Protein AF-A0A452YLB6-F1 (afdb_monomer_lite)

InterPro domains:
  IPR031610 Protein TIC110, chloroplastic [PF16940] (8-212)
  IPR031610 Protein TIC110, chloroplastic [PTHR34935] (1-212)

Secondary structure (DSSP, 8-state):
---SPPPP-TTHHHHHHS-HHHHHHHHHHHHHHHHHHHHHHHHHHH-SHHHHHHHHHHHHHHHHHHHHHHHHHHHHHHHHHHHHHHTT-S-GGG--HHHHHHHHHHHT--TTSHHHHHHHHHHHHHHHHHHSPSTTPPP-S-HHHHHHHHHHHHT--HHHHHHHHHHHHHHHHHH-HHHHHHHHHHHHHHHGGGGGGGHHHHHHH---GGGS--

Organism: Aegilops tauschii subsp. strangulata (NCBI:txid200361)

Foldseek 3Di:
DLDAQDDDDDCLVVLVVDFPVRLVVVLVVQLVVQLQVQLVVLCVPVVDNVSSNVRSVVRSVVSVVVSVVSLVCLLVSLLSVVSNVCNPDPDNLVQALVVNVVSCNRSVHDLPPPNNVVSLLSVLLVLLVVQQDPDPDDRPPCSLVSSLSNCVSSVHDPLSNLVSLVVVLVVCVVPPVPSNLVSLQSNCSNCPVVCVSVVVVCVVVVDDPVSNPD

Structure (mmCIF, N/CA/C/O backbone):
data_AF-A0A452YLB6-F1
#
_entry.id   AF-A0A452YLB6-F1
#
loop_
_atom_site.group_PDB
_atom_site.id
_atom_site.type_symbol
_atom_site.label_atom_id
_atom_site.label_alt_id
_atom_site.label_comp_id
_atom_site.label_asym_id
_atom_site.label_entity_id
_atom_site.label_seq_id
_atom_site.pdbx_PDB_ins_code
_atom_site.Cartn_x
_atom_site.Cartn_y
_atom_site.Cartn_z
_atom_site.occupancy
_atom_site.B_iso_or_equiv
_atom_site.auth_seq_id
_atom_site.auth_comp_id
_atom_site.auth_asym_id
_atom_site.auth_atom_id
_atom_site.pdbx_PDB_model_num
ATOM 1 N N . VAL A 1 1 ? -3.710 -12.492 8.642 1.00 87.00 1 VAL A N 1
ATOM 2 C CA . VAL A 1 1 ? -4.039 -11.049 8.528 1.00 87.00 1 VAL A CA 1
ATOM 3 C C . VAL A 1 1 ? -4.072 -10.590 7.076 1.00 87.00 1 VAL A C 1
ATOM 5 O O . VAL A 1 1 ? -5.111 -10.119 6.643 1.00 87.00 1 VAL A O 1
ATOM 8 N N . PHE A 1 2 ? -2.993 -10.772 6.311 1.00 88.94 2 PHE A N 1
ATOM 9 C CA . PHE A 1 2 ? -2.845 -10.166 4.977 1.00 88.94 2 PHE A CA 1
ATOM 10 C C . PHE A 1 2 ? -3.308 -11.032 3.797 1.00 88.94 2 PHE A C 1
ATOM 12 O O . PHE A 1 2 ? -3.193 -10.620 2.652 1.00 88.94 2 PHE A O 1
ATOM 19 N N . GLY A 1 3 ? -3.859 -12.218 4.064 1.00 86.19 3 GLY A N 1
ATOM 20 C CA . GLY A 1 3 ? -4.117 -13.218 3.029 1.00 86.19 3 GLY A CA 1
ATOM 21 C C . GLY A 1 3 ? -2.889 -14.090 2.761 1.00 86.19 3 GLY A C 1
ATOM 22 O O . GLY A 1 3 ? -1.985 -14.166 3.592 1.00 86.19 3 GLY A O 1
ATOM 23 N N . GLY A 1 4 ? -2.911 -14.810 1.638 1.00 88.06 4 GLY A N 1
ATOM 24 C CA . GLY A 1 4 ? -1.791 -15.632 1.177 1.00 88.06 4 GLY A CA 1
ATOM 25 C C . GLY A 1 4 ? -0.800 -14.837 0.327 1.00 88.06 4 GLY A C 1
ATOM 26 O O . GLY A 1 4 ? -1.052 -13.692 -0.033 1.00 88.06 4 GLY A O 1
ATOM 27 N N . ARG A 1 5 ? 0.319 -15.471 -0.033 1.00 89.56 5 ARG A N 1
ATOM 28 C CA . ARG A 1 5 ? 1.304 -14.868 -0.939 1.00 89.56 5 ARG A CA 1
ATOM 29 C C . ARG A 1 5 ? 0.690 -14.573 -2.312 1.00 89.56 5 ARG A C 1
ATOM 31 O O . ARG A 1 5 ? -0.019 -15.411 -2.865 1.00 89.56 5 ARG A O 1
ATOM 38 N N . LYS A 1 6 ? 1.004 -13.401 -2.861 1.00 91.88 6 LYS A N 1
ATOM 39 C CA . LYS A 1 6 ? 0.674 -12.983 -4.225 1.00 91.88 6 LYS A CA 1
ATOM 40 C C . LYS A 1 6 ? 1.693 -13.569 -5.204 1.00 91.88 6 LYS A C 1
ATOM 42 O O . LYS A 1 6 ? 2.900 -13.544 -4.948 1.00 91.88 6 LYS A O 1
ATOM 47 N N . GLU A 1 7 ? 1.204 -14.083 -6.326 1.00 89.25 7 GLU A N 1
ATOM 48 C CA . GLU A 1 7 ? 2.038 -14.609 -7.406 1.00 89.25 7 GLU A CA 1
ATOM 49 C C . GLU A 1 7 ? 2.475 -13.491 -8.360 1.00 89.25 7 GLU A C 1
ATOM 51 O O . GLU A 1 7 ? 1.693 -12.602 -8.695 1.00 89.25 7 GLU A O 1
ATOM 56 N N . LEU A 1 8 ? 3.730 -13.554 -8.814 1.00 87.44 8 LEU A N 1
ATOM 57 C CA . LEU A 1 8 ? 4.245 -12.682 -9.869 1.00 87.44 8 LEU A CA 1
ATOM 58 C C . LEU A 1 8 ? 3.856 -13.248 -11.237 1.00 87.44 8 LEU A C 1
ATOM 60 O O . LEU A 1 8 ? 3.962 -14.453 -11.465 1.00 87.44 8 LEU A O 1
ATOM 64 N N . THR A 1 9 ? 3.461 -12.386 -12.172 1.00 80.81 9 THR A N 1
ATOM 65 C CA . THR A 1 9 ? 2.985 -12.805 -13.501 1.00 80.81 9 THR A CA 1
ATOM 66 C C . THR A 1 9 ? 3.713 -12.091 -14.643 1.00 80.81 9 THR A C 1
ATOM 68 O O . THR A 1 9 ? 4.336 -11.044 -14.466 1.00 80.81 9 THR A O 1
ATOM 71 N N . GLY A 1 10 ? 3.676 -12.673 -15.845 1.00 82.19 10 GLY A N 1
ATOM 72 C CA . GLY A 1 10 ? 4.288 -12.075 -17.036 1.00 82.19 10 GLY A CA 1
ATOM 73 C C . GLY A 1 10 ? 5.801 -11.873 -16.892 1.00 82.19 10 GLY A C 1
ATOM 74 O O . GLY A 1 10 ? 6.540 -12.830 -16.675 1.00 82.19 10 GLY A O 1
ATOM 75 N N . VAL A 1 11 ? 6.263 -10.626 -17.027 1.00 79.31 11 VAL A N 1
ATOM 76 C CA . VAL A 1 11 ? 7.691 -10.255 -16.921 1.00 79.31 11 VAL A CA 1
ATOM 77 C C . VAL A 1 11 ? 8.151 -9.987 -15.481 1.00 79.31 11 VAL A C 1
ATOM 79 O O . VAL A 1 11 ? 9.346 -9.836 -15.235 1.00 79.31 11 VAL A O 1
ATOM 82 N N . GLN A 1 12 ? 7.233 -9.965 -14.513 1.00 84.75 12 GLN A N 1
ATOM 83 C CA . GLN A 1 12 ? 7.534 -9.668 -13.110 1.00 84.75 12 GLN A CA 1
ATOM 84 C C . GLN A 1 12 ? 8.565 -10.625 -12.464 1.00 84.75 12 GLN A C 1
ATOM 86 O O . GLN A 1 12 ? 9.439 -10.131 -11.751 1.00 84.75 12 GLN A O 1
ATOM 91 N N . PRO A 1 13 ? 8.574 -11.953 -12.730 1.00 85.12 13 PRO A N 1
ATOM 92 C CA . PRO A 1 13 ? 9.606 -12.845 -12.185 1.00 85.12 13 PRO A CA 1
ATOM 93 C C . PRO A 1 13 ? 11.032 -12.498 -12.644 1.00 85.12 13 PRO A C 1
ATOM 95 O O . PRO A 1 13 ? 11.991 -12.692 -11.900 1.00 85.12 13 PRO A O 1
ATOM 98 N N . LEU A 1 14 ? 11.184 -11.955 -13.857 1.00 79.56 14 LEU A N 1
ATOM 99 C CA . LEU A 1 14 ? 12.481 -11.506 -14.372 1.00 79.56 14 LEU A CA 1
ATOM 100 C C . LEU A 1 14 ? 12.965 -10.247 -13.639 1.00 79.56 14 LEU A C 1
ATOM 102 O O . LEU A 1 14 ? 14.151 -10.117 -13.341 1.00 79.56 14 LEU A O 1
ATOM 106 N N . VAL A 1 15 ? 12.037 -9.343 -13.318 1.00 83.88 15 VAL A N 1
ATOM 107 C CA . VAL A 1 15 ? 12.306 -8.137 -12.525 1.00 83.88 15 VAL A CA 1
ATOM 108 C C . VAL A 1 15 ? 12.701 -8.501 -11.093 1.00 83.88 15 VAL A C 1
ATOM 110 O O . VAL A 1 15 ? 13.658 -7.933 -10.565 1.00 83.88 15 VAL A O 1
ATOM 113 N N . GLU A 1 16 ? 12.022 -9.477 -10.488 1.00 86.69 16 GLU A N 1
ATOM 114 C CA . GLU A 1 16 ? 12.340 -9.993 -9.150 1.00 86.69 16 GLU A CA 1
ATOM 115 C C . GLU A 1 16 ? 13.765 -10.555 -9.061 1.00 86.69 16 GLU A C 1
ATOM 117 O O . GLU A 1 16 ? 14.472 -10.302 -8.086 1.00 86.69 16 GLU A O 1
ATOM 122 N N . ALA A 1 17 ? 14.205 -11.285 -10.089 1.00 83.81 17 ALA A N 1
ATOM 123 C CA . ALA A 1 17 ? 15.500 -11.964 -10.103 1.00 83.81 17 ALA A CA 1
ATOM 124 C C . ALA A 1 17 ? 16.712 -11.023 -10.248 1.00 83.81 17 ALA A C 1
ATOM 126 O O . ALA A 1 17 ? 17.845 -11.445 -10.007 1.00 83.81 17 ALA A O 1
ATOM 127 N N . LEU A 1 18 ? 16.506 -9.768 -10.662 1.00 79.00 18 LEU A N 1
ATOM 128 C CA . LEU A 1 18 ? 17.587 -8.840 -10.994 1.00 79.00 18 LEU A CA 1
ATOM 129 C C . LEU A 1 18 ? 17.625 -7.634 -10.044 1.00 79.00 18 LEU A C 1
ATOM 131 O O . LEU A 1 18 ? 16.591 -6.996 -9.833 1.00 79.00 18 LEU A O 1
ATOM 135 N N . PRO A 1 19 ? 18.811 -7.246 -9.530 1.00 78.88 19 PRO A N 1
ATOM 136 C CA . PRO A 1 19 ? 18.975 -5.978 -8.825 1.00 78.88 19 PRO A CA 1
ATOM 137 C C . PRO A 1 19 ? 18.837 -4.790 -9.799 1.00 78.88 19 PRO A C 1
ATOM 139 O O . PRO A 1 19 ? 19.003 -4.979 -11.008 1.00 78.88 19 PRO A O 1
ATOM 142 N N . PRO A 1 20 ? 18.623 -3.549 -9.316 1.00 80.69 20 PRO A N 1
ATOM 143 C CA . PRO A 1 20 ? 18.378 -2.382 -10.172 1.00 80.69 20 PRO A CA 1
ATOM 144 C C . PRO A 1 20 ? 19.455 -2.164 -11.247 1.00 80.69 20 PRO A C 1
ATOM 146 O O . PRO A 1 20 ? 19.141 -1.975 -12.420 1.00 80.69 20 PRO A O 1
ATOM 149 N N . ALA A 1 21 ? 20.734 -2.300 -10.879 1.00 77.00 21 ALA A N 1
ATOM 150 C CA . ALA A 1 21 ? 21.845 -2.215 -11.830 1.00 77.00 21 ALA A CA 1
ATOM 151 C C . ALA A 1 21 ? 21.818 -3.342 -12.881 1.00 77.00 21 ALA A C 1
ATOM 153 O O . ALA A 1 21 ? 22.123 -3.111 -14.048 1.00 77.00 21 ALA A O 1
ATOM 154 N N . GLY A 1 22 ? 21.412 -4.554 -12.488 1.00 77.12 22 GLY A N 1
ATOM 155 C CA . GLY A 1 22 ? 21.259 -5.687 -13.401 1.00 77.12 22 GLY A CA 1
ATOM 156 C C . GLY A 1 22 ? 20.132 -5.477 -14.414 1.00 77.12 22 GLY A C 1
ATOM 157 O O . GLY A 1 22 ? 20.291 -5.836 -15.579 1.00 77.12 22 GLY A O 1
ATOM 158 N N . ARG A 1 23 ? 19.030 -4.834 -14.004 1.00 78.88 23 ARG A N 1
ATOM 159 C CA . ARG A 1 23 ? 17.917 -4.475 -14.901 1.00 78.88 23 ARG A CA 1
ATOM 160 C C . ARG A 1 23 ? 18.350 -3.453 -15.948 1.00 78.88 23 ARG A C 1
ATOM 162 O O . ARG A 1 23 ? 18.143 -3.691 -17.131 1.00 78.88 23 ARG A O 1
ATOM 169 N N . ALA A 1 24 ? 19.049 -2.393 -15.539 1.00 75.31 24 ALA A N 1
ATOM 170 C CA . ALA A 1 24 ? 19.566 -1.386 -16.467 1.00 75.31 24 ALA A CA 1
ATOM 171 C C . ALA A 1 24 ? 20.530 -1.987 -17.510 1.00 75.31 24 ALA A C 1
ATOM 173 O O . ALA A 1 24 ? 20.468 -1.652 -18.694 1.00 75.31 24 ALA A O 1
ATOM 174 N N . VAL A 1 25 ? 21.399 -2.917 -17.091 1.00 77.38 25 VAL A N 1
ATOM 175 C CA . VAL A 1 25 ? 22.299 -3.641 -18.006 1.00 77.38 25 VAL A CA 1
ATOM 176 C C . VAL A 1 25 ? 21.516 -4.528 -18.972 1.00 77.38 25 VAL A C 1
ATOM 178 O O . VAL A 1 25 ? 21.824 -4.541 -20.163 1.00 77.38 25 VAL A O 1
ATOM 181 N N . LEU A 1 26 ? 20.500 -5.249 -18.489 1.00 75.19 26 LEU A N 1
ATOM 182 C CA . LEU A 1 26 ? 19.655 -6.086 -19.339 1.00 75.19 26 LEU A CA 1
ATOM 183 C C . LEU A 1 26 ? 18.894 -5.248 -20.374 1.00 75.19 26 LEU A C 1
ATOM 185 O O . LEU A 1 26 ? 18.871 -5.609 -21.547 1.00 75.19 26 LEU A O 1
ATOM 189 N N . GLU A 1 27 ? 18.317 -4.119 -19.971 1.00 72.75 27 GLU A N 1
ATOM 190 C CA . GLU A 1 27 ? 17.615 -3.201 -20.874 1.00 72.75 27 GLU A CA 1
ATOM 191 C C . GLU A 1 27 ? 18.540 -2.675 -21.970 1.00 72.75 27 GLU A C 1
ATOM 193 O O . GLU A 1 27 ? 18.213 -2.761 -23.156 1.00 72.75 27 GLU A O 1
ATOM 198 N N . LEU A 1 28 ? 19.733 -2.204 -21.595 1.00 74.25 28 LEU A N 1
ATOM 199 C CA . LEU A 1 28 ? 20.750 -1.760 -22.548 1.00 74.25 28 LEU A CA 1
ATOM 200 C C . LEU A 1 28 ? 21.174 -2.885 -23.494 1.00 74.25 28 LEU A C 1
ATOM 202 O O . LEU A 1 28 ? 21.325 -2.646 -24.692 1.00 74.25 28 LEU A O 1
ATOM 206 N N . ALA A 1 29 ? 21.334 -4.109 -22.987 1.00 74.69 29 ALA A N 1
ATOM 207 C CA . ALA A 1 29 ? 21.683 -5.267 -23.802 1.00 74.69 29 ALA A CA 1
ATOM 208 C C . ALA A 1 29 ? 20.573 -5.621 -24.803 1.00 74.69 29 ALA A C 1
ATOM 210 O O . ALA A 1 29 ? 20.867 -5.882 -25.969 1.00 74.69 29 ALA A O 1
ATOM 211 N N . VAL A 1 30 ? 19.304 -5.576 -24.386 1.00 73.94 30 VAL A N 1
ATOM 212 C CA . VAL A 1 30 ? 18.146 -5.819 -25.260 1.00 73.94 30 VAL A CA 1
ATOM 213 C C . VAL A 1 30 ? 18.054 -4.749 -26.349 1.00 73.94 30 VAL A C 1
ATOM 215 O O . VAL A 1 30 ? 17.912 -5.087 -27.525 1.00 73.94 30 VAL A O 1
ATOM 218 N N . VAL A 1 31 ? 18.206 -3.472 -25.989 1.00 75.81 31 VAL A N 1
ATOM 219 C CA . VAL A 1 31 ? 18.189 -2.356 -26.948 1.00 75.81 31 VAL A CA 1
ATOM 220 C C . VAL A 1 31 ? 19.359 -2.454 -27.926 1.00 75.81 31 VAL A C 1
ATOM 222 O O . VAL A 1 31 ? 19.167 -2.306 -29.133 1.00 75.81 31 VAL A O 1
ATOM 225 N N . ALA A 1 32 ? 20.565 -2.753 -27.442 1.00 74.19 32 ALA A N 1
ATOM 226 C CA . ALA A 1 32 ? 21.744 -2.915 -28.288 1.00 74.19 32 ALA A CA 1
ATOM 227 C C . ALA A 1 32 ? 21.602 -4.107 -29.246 1.00 74.19 32 ALA A C 1
ATOM 229 O O . ALA A 1 32 ? 21.912 -3.982 -30.433 1.00 74.19 32 ALA A O 1
ATOM 230 N N . ALA A 1 33 ? 21.087 -5.243 -28.764 1.00 73.69 33 ALA A N 1
ATOM 231 C CA . ALA A 1 33 ? 20.828 -6.420 -29.588 1.00 73.69 33 ALA A CA 1
ATOM 232 C C . ALA A 1 33 ? 19.777 -6.133 -30.671 1.00 73.69 33 ALA A C 1
ATOM 234 O O . ALA A 1 33 ? 19.971 -6.508 -31.829 1.00 73.69 33 ALA A O 1
ATOM 235 N N . ALA A 1 34 ? 18.702 -5.418 -30.335 1.00 74.50 34 ALA A N 1
ATOM 236 C CA . ALA A 1 34 ? 17.676 -5.031 -31.298 1.00 74.50 34 ALA A CA 1
ATOM 237 C C . ALA A 1 34 ? 18.170 -3.993 -32.310 1.00 74.50 34 ALA A C 1
ATOM 239 O O . ALA A 1 34 ? 17.876 -4.121 -33.497 1.00 74.50 34 ALA A O 1
ATOM 240 N N . ALA A 1 35 ? 18.974 -3.016 -31.886 1.00 72.44 35 ALA A N 1
ATOM 241 C CA . ALA A 1 35 ? 19.602 -2.053 -32.786 1.00 72.44 35 ALA A CA 1
ATOM 242 C C . ALA A 1 35 ? 20.567 -2.746 -33.763 1.00 72.44 35 ALA A C 1
ATOM 244 O O . ALA A 1 35 ? 20.524 -2.484 -34.966 1.00 72.44 35 ALA A O 1
ATOM 245 N N . ALA A 1 36 ? 21.388 -3.684 -33.280 1.00 76.19 36 ALA A N 1
ATOM 246 C CA . ALA A 1 36 ? 22.263 -4.494 -34.125 1.00 76.19 36 ALA A CA 1
ATOM 247 C C . ALA A 1 36 ? 21.460 -5.392 -35.087 1.00 76.19 36 ALA A C 1
ATOM 249 O O . ALA A 1 36 ? 21.761 -5.457 -36.282 1.00 76.19 36 ALA A O 1
ATOM 250 N N . GLY A 1 37 ? 20.390 -6.032 -34.606 1.00 79.06 37 GLY A N 1
ATOM 251 C CA . GLY A 1 37 ? 19.454 -6.796 -35.433 1.00 79.06 37 GLY A CA 1
ATOM 252 C C . GLY A 1 37 ? 18.809 -5.936 -36.525 1.00 79.06 37 GLY A C 1
ATOM 253 O O . GLY A 1 37 ? 18.824 -6.299 -37.698 1.00 79.06 37 GLY A O 1
ATOM 254 N N . GLY A 1 38 ? 18.332 -4.744 -36.176 1.00 75.44 38 GLY A N 1
ATOM 255 C CA . GLY A 1 38 ? 17.745 -3.791 -37.118 1.00 75.44 38 GLY A CA 1
ATOM 256 C C . GLY A 1 38 ? 18.738 -3.285 -38.152 1.00 75.44 38 GLY A C 1
ATOM 257 O O . GLY A 1 38 ? 18.405 -3.209 -39.335 1.00 75.44 38 GLY A O 1
ATOM 258 N N . TYR A 1 39 ? 19.978 -3.019 -37.739 1.00 77.50 39 TYR A N 1
ATOM 259 C CA . TYR A 1 39 ? 21.050 -2.640 -38.654 1.00 77.50 39 TYR A CA 1
ATOM 260 C C . TYR A 1 39 ? 21.336 -3.751 -39.665 1.00 77.50 39 TYR A C 1
ATOM 262 O O . TYR A 1 39 ? 21.411 -3.498 -40.866 1.00 77.50 39 TYR A O 1
ATOM 270 N N . THR A 1 40 ? 21.462 -4.994 -39.195 1.00 78.62 40 THR A N 1
ATOM 271 C CA . THR A 1 40 ? 21.769 -6.147 -40.058 1.00 78.62 40 THR A CA 1
ATOM 272 C C . THR A 1 40 ? 20.626 -6.508 -41.005 1.00 78.62 40 THR A C 1
ATOM 274 O O . THR A 1 40 ? 20.870 -6.883 -42.150 1.00 78.62 40 THR A O 1
ATOM 277 N N . LEU A 1 41 ? 19.372 -6.361 -40.580 1.00 77.81 41 LEU A N 1
ATOM 278 C CA . LEU A 1 41 ? 18.219 -6.531 -41.465 1.00 77.81 41 LEU A CA 1
ATOM 279 C C . LEU A 1 41 ? 18.136 -5.384 -42.485 1.00 77.81 41 LEU A C 1
ATOM 281 O O . LEU A 1 41 ? 17.954 -5.631 -43.677 1.00 77.81 41 LEU A O 1
ATOM 285 N N . GLY A 1 42 ? 18.350 -4.139 -42.056 1.00 75.00 42 GLY A N 1
ATOM 286 C CA . GLY A 1 42 ? 18.341 -2.969 -42.937 1.00 75.00 42 GLY A CA 1
ATOM 287 C C . GLY A 1 42 ? 19.466 -2.967 -43.982 1.00 75.00 42 GLY A C 1
ATOM 288 O O . GLY A 1 42 ? 19.248 -2.500 -45.105 1.00 75.00 42 GLY A O 1
ATOM 289 N N . THR A 1 43 ? 20.643 -3.526 -43.665 1.00 77.50 43 THR A N 1
ATOM 290 C CA . THR A 1 43 ? 21.710 -3.760 -44.657 1.00 77.50 43 THR A CA 1
ATOM 291 C C . THR A 1 43 ? 21.337 -4.865 -45.639 1.00 77.50 43 THR A C 1
ATOM 293 O O . THR A 1 43 ? 21.515 -4.677 -46.840 1.00 77.50 43 THR A O 1
ATOM 296 N N . ARG A 1 44 ? 20.795 -5.995 -45.160 1.00 80.19 44 ARG A N 1
ATOM 297 C CA . ARG A 1 44 ? 20.445 -7.146 -46.013 1.00 80.19 44 ARG A CA 1
ATOM 298 C C . ARG A 1 44 ? 19.315 -6.859 -46.998 1.00 80.19 44 ARG A C 1
ATOM 300 O O . ARG A 1 44 ? 19.388 -7.336 -48.123 1.00 80.19 44 ARG A O 1
ATOM 307 N N . TYR A 1 45 ? 18.293 -6.106 -46.592 1.00 77.00 45 TYR A N 1
ATOM 308 C CA . TYR A 1 45 ? 17.097 -5.887 -47.417 1.00 77.00 45 TYR A CA 1
ATOM 309 C C . TYR A 1 45 ? 17.050 -4.525 -48.120 1.00 77.00 45 TYR A C 1
ATOM 311 O O . TYR A 1 45 ? 16.394 -4.407 -49.149 1.00 77.00 45 TYR A O 1
ATOM 319 N N . GLY A 1 46 ? 17.731 -3.499 -47.597 1.00 73.06 46 GLY A N 1
ATOM 320 C CA . GLY A 1 46 ? 17.704 -2.148 -48.174 1.00 73.06 46 GLY A CA 1
ATOM 321 C C . GLY A 1 46 ? 18.974 -1.735 -48.926 1.00 73.06 46 GLY A C 1
ATOM 322 O O . GLY A 1 46 ? 18.962 -0.730 -49.633 1.00 73.06 46 GLY A O 1
ATOM 323 N N . GLY A 1 47 ? 20.076 -2.481 -48.779 1.00 74.56 47 GLY A N 1
ATOM 324 C CA . GLY A 1 47 ? 21.297 -2.343 -49.585 1.00 74.56 47 GLY A CA 1
ATOM 325 C C . GLY A 1 47 ? 22.105 -1.048 -49.409 1.00 74.56 47 GLY A C 1
ATOM 326 O O . GLY A 1 47 ? 23.179 -0.928 -49.993 1.00 74.56 47 GLY A O 1
ATOM 327 N N . THR A 1 48 ? 21.644 -0.083 -48.606 1.00 82.94 48 THR A N 1
ATOM 328 C CA . THR A 1 48 ? 22.324 1.204 -48.395 1.00 82.94 48 THR A CA 1
ATOM 329 C C . THR A 1 48 ? 22.585 1.480 -46.916 1.00 82.94 48 THR A C 1
ATOM 331 O O . THR A 1 48 ? 21.953 0.927 -46.012 1.00 82.94 48 THR A O 1
ATOM 334 N N . ARG A 1 49 ? 23.536 2.378 -46.639 1.00 79.88 49 ARG A N 1
ATOM 335 C CA . ARG A 1 49 ? 23.859 2.784 -45.263 1.00 79.88 49 ARG A CA 1
ATOM 336 C C . ARG A 1 49 ? 22.677 3.477 -44.577 1.00 79.88 49 ARG A C 1
ATOM 338 O O . ARG A 1 49 ? 22.489 3.315 -43.377 1.00 79.88 49 ARG A O 1
ATOM 345 N N . THR A 1 50 ? 21.864 4.214 -45.329 1.00 79.88 50 THR A N 1
ATOM 346 C CA . THR A 1 50 ? 20.667 4.898 -44.822 1.00 79.88 50 THR A CA 1
ATOM 347 C C . THR A 1 50 ? 19.569 3.916 -44.423 1.00 79.88 50 THR A C 1
ATOM 349 O O . THR A 1 50 ? 18.984 4.082 -43.356 1.00 79.88 50 THR A O 1
ATOM 352 N N . THR A 1 51 ? 19.332 2.848 -45.191 1.00 75.31 51 THR A N 1
ATOM 353 C CA . THR A 1 51 ? 18.348 1.810 -44.821 1.00 75.31 51 THR A CA 1
ATOM 354 C C . THR A 1 51 ? 18.804 0.967 -43.632 1.00 75.31 51 THR A C 1
ATOM 356 O O . THR A 1 51 ? 17.984 0.580 -42.804 1.00 75.31 51 THR A O 1
ATOM 359 N N . ALA A 1 52 ? 20.111 0.724 -43.499 1.00 71.81 52 ALA A N 1
ATOM 360 C CA . ALA A 1 52 ? 20.697 0.076 -42.327 1.00 71.81 52 ALA A CA 1
ATOM 361 C C . ALA A 1 52 ? 20.486 0.889 -41.042 1.00 71.81 52 ALA A C 1
ATOM 363 O O . ALA A 1 52 ? 20.014 0.365 -40.035 1.00 71.81 52 ALA A O 1
ATOM 364 N N . VAL A 1 53 ? 20.782 2.191 -41.088 1.00 75.50 53 VAL A N 1
ATOM 365 C CA . VAL A 1 53 ? 20.566 3.099 -39.953 1.00 75.50 53 VAL A CA 1
ATOM 366 C C . VAL A 1 53 ? 19.075 3.218 -39.620 1.00 75.50 53 VAL A C 1
ATOM 368 O O . VAL A 1 53 ? 18.716 3.183 -38.446 1.00 75.50 53 VAL A O 1
ATOM 371 N N . ALA A 1 54 ? 18.198 3.277 -40.627 1.00 72.94 54 ALA A N 1
ATOM 372 C CA . ALA A 1 54 ? 16.751 3.301 -40.414 1.00 72.94 54 ALA A CA 1
ATOM 373 C C . ALA A 1 54 ? 16.235 2.010 -39.749 1.00 72.94 54 ALA A C 1
ATOM 375 O O . ALA A 1 54 ? 15.467 2.081 -38.792 1.00 72.94 54 ALA A O 1
ATOM 376 N N . GLY A 1 55 ? 16.697 0.837 -40.196 1.00 68.38 55 GLY A N 1
ATOM 377 C CA . GLY A 1 55 ? 16.341 -0.447 -39.583 1.00 68.38 55 GLY A CA 1
ATOM 378 C C . GLY A 1 55 ? 16.791 -0.551 -38.123 1.00 68.38 55 GLY A C 1
ATOM 379 O O . GLY A 1 55 ? 16.021 -0.993 -37.270 1.00 68.38 55 GLY A O 1
ATOM 380 N N . ALA A 1 56 ? 18.006 -0.082 -37.819 1.00 71.62 56 ALA A N 1
ATOM 381 C CA . ALA A 1 56 ? 18.527 -0.011 -36.453 1.00 71.62 56 ALA A CA 1
ATOM 382 C C . ALA A 1 56 ? 17.686 0.914 -35.561 1.00 71.62 56 ALA A C 1
ATOM 384 O O . ALA A 1 56 ? 17.359 0.552 -34.432 1.00 71.62 56 ALA A O 1
ATOM 385 N N . ALA A 1 57 ? 17.309 2.086 -36.079 1.00 72.56 57 ALA A N 1
ATOM 386 C CA . ALA A 1 57 ? 16.526 3.074 -35.347 1.00 72.56 57 ALA A CA 1
ATOM 387 C C . ALA A 1 57 ? 15.112 2.569 -35.020 1.00 72.56 57 ALA A C 1
ATOM 389 O O . ALA A 1 57 ? 14.671 2.711 -33.884 1.00 72.56 57 ALA A O 1
ATOM 390 N N . VAL A 1 58 ? 14.417 1.942 -35.977 1.00 69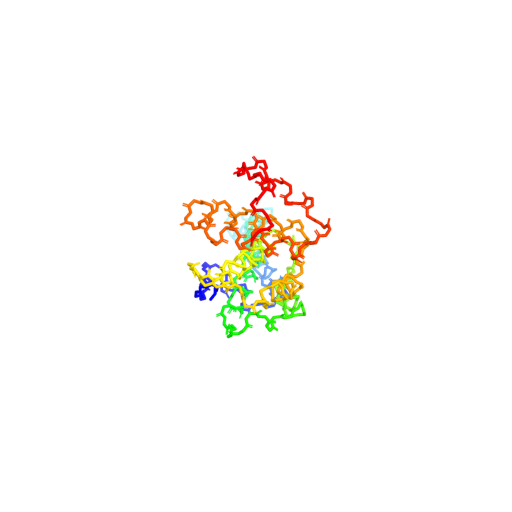.19 58 VAL A N 1
ATOM 391 C CA . VAL A 1 58 ? 13.041 1.453 -35.774 1.00 69.19 58 VAL A CA 1
ATOM 392 C C . VAL A 1 58 ? 12.989 0.321 -34.743 1.00 69.19 58 VAL A C 1
ATOM 394 O O . VAL A 1 58 ? 12.183 0.384 -33.815 1.00 69.19 58 VAL A O 1
ATOM 397 N N . LEU A 1 59 ? 13.857 -0.692 -34.856 1.00 64.38 59 LEU A N 1
ATOM 398 C CA . LEU A 1 59 ? 13.865 -1.802 -33.893 1.00 64.38 59 LEU A CA 1
ATOM 399 C C . LEU A 1 59 ? 14.431 -1.391 -32.529 1.00 64.38 59 LEU A C 1
ATOM 401 O O . LEU A 1 59 ? 13.878 -1.794 -31.508 1.00 64.38 59 LEU A O 1
ATOM 405 N N . GLY A 1 60 ? 15.464 -0.541 -32.497 1.00 66.12 60 GLY A N 1
ATOM 406 C CA . GLY A 1 60 ? 15.988 0.026 -31.252 1.00 66.12 60 GLY A CA 1
ATOM 407 C C . GLY A 1 60 ? 14.937 0.853 -30.500 1.00 66.12 60 GLY A C 1
ATOM 408 O O . GLY A 1 60 ? 14.770 0.685 -29.291 1.00 66.12 60 GLY A O 1
ATOM 409 N N . ALA A 1 61 ? 14.162 1.683 -31.208 1.00 59.56 61 ALA A N 1
ATOM 410 C CA . ALA A 1 61 ? 13.071 2.462 -30.617 1.00 59.56 61 ALA A CA 1
ATOM 411 C C . ALA A 1 61 ? 11.930 1.578 -30.084 1.00 59.56 61 ALA A C 1
ATOM 413 O O . ALA A 1 61 ? 11.437 1.822 -28.983 1.00 59.56 61 ALA A O 1
ATOM 414 N N . ALA A 1 62 ? 11.551 0.515 -30.803 1.00 59.94 62 ALA A N 1
ATOM 415 C CA . ALA A 1 62 ? 10.543 -0.436 -30.327 1.00 59.94 62 ALA A CA 1
ATOM 416 C C . ALA A 1 62 ? 10.972 -1.134 -29.020 1.00 59.94 62 ALA A C 1
ATOM 418 O O . ALA A 1 62 ? 10.158 -1.317 -28.116 1.00 59.94 62 ALA A O 1
ATOM 419 N N . THR A 1 63 ? 12.258 -1.466 -28.867 1.00 58.81 63 THR A N 1
ATOM 420 C CA . THR A 1 63 ? 12.772 -2.049 -27.616 1.00 58.81 63 THR A CA 1
ATOM 421 C C . THR A 1 63 ? 12.894 -1.069 -26.459 1.00 58.81 63 THR A C 1
ATOM 423 O O . THR A 1 63 ? 12.745 -1.496 -25.319 1.00 58.81 63 THR A O 1
ATOM 426 N N . LEU A 1 64 ? 13.097 0.229 -26.711 1.00 60.06 64 LEU A N 1
ATOM 427 C CA . LEU A 1 64 ? 13.041 1.238 -25.645 1.00 60.06 64 LEU A CA 1
ATOM 428 C C . LEU A 1 64 ? 11.646 1.290 -25.006 1.00 60.06 64 LEU A C 1
ATOM 430 O O . LEU A 1 64 ? 11.540 1.409 -23.789 1.00 60.06 64 LEU A O 1
ATOM 434 N N . ALA A 1 65 ? 10.583 1.113 -25.799 1.00 60.28 65 ALA A N 1
ATOM 435 C CA . ALA A 1 65 ? 9.229 0.967 -25.265 1.00 60.28 65 ALA A CA 1
ATOM 436 C C . ALA A 1 65 ? 9.070 -0.319 -24.429 1.00 60.28 65 ALA A C 1
ATOM 438 O O . ALA A 1 65 ? 8.421 -0.299 -23.387 1.00 60.28 65 ALA A O 1
ATOM 439 N N . GLY A 1 66 ? 9.710 -1.420 -24.838 1.00 61.91 66 GLY A N 1
ATOM 440 C CA . GLY A 1 66 ? 9.756 -2.663 -24.058 1.00 61.91 66 GLY A CA 1
ATOM 441 C C . GLY A 1 66 ? 10.509 -2.524 -22.729 1.00 61.91 66 GLY A C 1
ATOM 442 O O . GLY A 1 66 ? 10.021 -2.988 -21.705 1.00 61.91 66 GLY A O 1
ATOM 443 N N . ALA A 1 67 ? 11.656 -1.840 -22.713 1.00 64.69 67 ALA A N 1
ATOM 444 C CA . ALA A 1 67 ? 12.399 -1.525 -21.490 1.00 64.69 67 ALA A CA 1
ATOM 445 C C . ALA A 1 67 ? 11.594 -0.604 -20.557 1.00 64.69 67 ALA A C 1
ATOM 447 O O . ALA A 1 67 ? 11.506 -0.851 -19.358 1.00 64.69 67 ALA A O 1
ATOM 448 N N . ALA A 1 68 ? 10.911 0.405 -21.108 1.00 63.78 68 ALA A N 1
ATOM 449 C CA . ALA A 1 68 ? 9.990 1.237 -20.337 1.00 63.78 68 ALA A CA 1
ATOM 450 C C . ALA A 1 68 ? 8.844 0.413 -19.718 1.00 63.78 68 ALA A C 1
ATOM 452 O O . ALA A 1 68 ? 8.483 0.654 -18.569 1.00 63.78 68 ALA A O 1
ATOM 453 N N . ALA A 1 69 ? 8.328 -0.594 -20.432 1.00 68.25 69 ALA A N 1
ATOM 454 C CA . ALA A 1 69 ? 7.316 -1.515 -19.911 1.00 68.25 69 ALA A CA 1
ATOM 455 C C . ALA A 1 69 ? 7.851 -2.454 -18.808 1.00 68.25 69 ALA A C 1
ATOM 457 O O . ALA A 1 69 ? 7.103 -2.859 -17.919 1.00 68.25 69 ALA A O 1
ATOM 458 N N . VAL A 1 70 ? 9.146 -2.793 -18.826 1.00 70.94 70 VAL A N 1
ATOM 459 C CA . VAL A 1 70 ? 9.796 -3.545 -17.737 1.00 70.94 70 VAL A CA 1
ATOM 460 C C . VAL A 1 70 ? 9.970 -2.658 -16.506 1.00 70.94 70 VAL A C 1
ATOM 462 O O . VAL A 1 70 ? 9.623 -3.075 -15.403 1.00 70.94 70 VAL A O 1
ATOM 465 N N . ASN A 1 71 ? 10.424 -1.415 -16.679 1.00 78.00 71 ASN A N 1
ATOM 466 C CA . ASN A 1 71 ? 10.522 -0.467 -15.569 1.00 78.00 71 ASN A CA 1
ATOM 467 C C . ASN A 1 71 ? 9.151 -0.094 -14.985 1.00 78.00 71 ASN A C 1
ATOM 469 O O . ASN A 1 71 ? 9.049 0.088 -13.775 1.00 78.00 71 ASN A O 1
ATOM 473 N N . SER A 1 72 ? 8.083 -0.041 -15.789 1.00 81.62 72 SER A N 1
ATOM 474 C CA . SER A 1 72 ? 6.745 0.302 -15.285 1.00 81.62 72 SER A CA 1
ATOM 475 C C . SER A 1 72 ? 6.153 -0.742 -14.338 1.00 81.62 72 SER A C 1
ATOM 477 O O . SER A 1 72 ? 5.319 -0.387 -13.515 1.00 81.62 72 SER A O 1
ATOM 479 N N . VAL A 1 73 ? 6.578 -2.009 -14.419 1.00 86.94 73 VAL A N 1
ATOM 480 C CA . VAL A 1 73 ? 6.109 -3.056 -13.491 1.00 86.94 73 VAL A CA 1
ATOM 481 C C . VAL A 1 73 ? 6.954 -3.148 -12.218 1.00 86.94 73 VAL A C 1
ATOM 483 O O . VAL A 1 73 ? 6.560 -3.826 -11.275 1.00 86.94 73 VAL A O 1
ATOM 486 N N . VAL A 1 74 ? 8.110 -2.475 -12.152 1.00 90.00 74 VAL A N 1
ATOM 487 C CA . VAL A 1 74 ? 9.019 -2.536 -10.992 1.00 90.00 74 VAL A CA 1
ATOM 488 C C . VAL A 1 74 ? 8.321 -2.159 -9.677 1.00 90.00 74 VAL A C 1
ATOM 490 O O . VAL A 1 74 ? 8.496 -2.902 -8.706 1.00 90.00 74 VAL A O 1
ATOM 493 N N . PRO A 1 75 ? 7.512 -1.082 -9.608 1.00 91.75 75 PRO A N 1
ATOM 494 C CA . PRO A 1 75 ? 6.811 -0.744 -8.374 1.00 91.75 75 PRO A CA 1
ATOM 495 C C . PRO A 1 75 ? 5.775 -1.788 -7.946 1.00 91.75 75 PRO A C 1
ATOM 497 O O . PRO A 1 75 ? 5.639 -2.056 -6.754 1.00 91.75 75 PRO A O 1
ATOM 500 N N . GLU A 1 76 ? 5.105 -2.443 -8.898 1.00 91.44 76 GLU A N 1
ATOM 501 C CA . GLU A 1 76 ? 4.166 -3.535 -8.608 1.00 91.44 76 GLU A CA 1
ATOM 502 C C . GLU A 1 76 ? 4.887 -4.770 -8.057 1.00 91.44 76 GLU A C 1
ATOM 504 O O . GLU A 1 76 ? 4.424 -5.384 -7.099 1.00 91.44 76 GLU A O 1
ATOM 509 N N . VAL A 1 77 ? 6.053 -5.121 -8.612 1.00 91.88 77 VAL A N 1
ATOM 510 C CA . VAL A 1 77 ? 6.870 -6.227 -8.083 1.00 91.88 77 VAL A CA 1
ATOM 511 C C . VAL A 1 77 ? 7.363 -5.908 -6.676 1.00 91.88 77 VAL A C 1
ATOM 513 O O . VAL A 1 77 ? 7.315 -6.771 -5.804 1.00 91.88 77 VAL A O 1
ATOM 516 N N . ALA A 1 78 ? 7.780 -4.665 -6.426 1.00 93.62 78 ALA A N 1
ATOM 517 C CA . ALA A 1 78 ? 8.168 -4.223 -5.092 1.00 93.62 78 ALA A CA 1
ATOM 518 C C . ALA A 1 78 ? 7.001 -4.323 -4.096 1.00 93.62 78 ALA A C 1
ATOM 520 O O . ALA A 1 78 ? 7.190 -4.818 -2.985 1.00 93.62 78 ALA A O 1
ATOM 521 N N . ALA A 1 79 ? 5.795 -3.914 -4.505 1.00 94.94 79 ALA A N 1
ATOM 522 C CA . ALA A 1 79 ? 4.573 -4.050 -3.715 1.00 94.94 79 ALA A CA 1
ATOM 523 C C . ALA A 1 79 ? 4.252 -5.522 -3.405 1.00 94.94 79 ALA A C 1
ATOM 525 O O . ALA A 1 79 ? 4.040 -5.881 -2.248 1.00 94.94 79 ALA A O 1
ATOM 526 N N . VAL A 1 80 ? 4.302 -6.412 -4.402 1.00 94.25 80 VAL A N 1
ATOM 527 C CA . VAL A 1 80 ? 4.121 -7.860 -4.191 1.00 94.25 80 VAL A CA 1
ATOM 528 C C . VAL A 1 80 ? 5.204 -8.431 -3.271 1.00 94.25 80 VAL A C 1
ATOM 530 O O . VAL A 1 80 ? 4.903 -9.245 -2.398 1.00 94.25 80 VAL A O 1
ATOM 533 N N . GLY A 1 81 ? 6.453 -7.990 -3.421 1.00 92.06 81 GLY A N 1
ATOM 534 C CA . GLY A 1 81 ? 7.561 -8.363 -2.545 1.00 92.06 81 GLY A CA 1
ATOM 535 C C . GLY A 1 81 ? 7.302 -7.970 -1.090 1.00 92.06 81 GLY A C 1
ATOM 536 O O . GLY A 1 81 ? 7.450 -8.806 -0.198 1.00 92.06 81 GLY A O 1
ATOM 537 N N . LEU A 1 82 ? 6.841 -6.737 -0.855 1.00 94.62 82 LEU A N 1
ATOM 538 C CA . LEU A 1 82 ? 6.439 -6.265 0.469 1.00 94.62 82 LEU A CA 1
ATOM 539 C C . LEU A 1 82 ? 5.272 -7.085 1.026 1.00 94.62 82 LEU A C 1
ATOM 541 O O . LEU A 1 82 ? 5.345 -7.564 2.157 1.00 94.62 82 LEU A O 1
ATOM 545 N N . HIS A 1 83 ? 4.228 -7.303 0.228 1.00 94.88 83 HIS A N 1
ATOM 546 C CA . HIS A 1 83 ? 3.086 -8.117 0.627 1.00 94.88 83 HIS A CA 1
ATOM 547 C C . HIS A 1 83 ? 3.522 -9.514 1.069 1.00 94.88 83 HIS A C 1
ATOM 549 O O . HIS A 1 83 ? 3.166 -9.973 2.149 1.00 94.88 83 HIS A O 1
ATOM 555 N N . ASN A 1 84 ? 4.331 -10.186 0.250 1.00 93.00 84 ASN A N 1
ATOM 556 C CA . ASN A 1 84 ? 4.788 -11.550 0.498 1.00 93.00 84 ASN A CA 1
ATOM 557 C C . ASN A 1 84 ? 5.730 -11.660 1.695 1.00 93.00 84 ASN A C 1
ATOM 559 O O . ASN A 1 84 ? 5.777 -12.720 2.330 1.00 93.00 84 ASN A O 1
ATOM 563 N N . TYR A 1 85 ? 6.475 -10.592 1.979 1.00 91.81 85 TYR A N 1
ATOM 564 C CA . TYR A 1 85 ? 7.301 -10.469 3.169 1.00 91.81 85 TYR A CA 1
ATOM 565 C C . TYR A 1 85 ? 6.421 -10.392 4.423 1.00 91.81 85 TYR A C 1
ATOM 567 O O . TYR A 1 85 ? 6.534 -11.240 5.305 1.00 91.81 85 TYR A O 1
ATOM 575 N N . VAL A 1 86 ? 5.469 -9.455 4.462 1.00 91.12 86 VAL A N 1
ATOM 576 C CA . VAL A 1 86 ? 4.604 -9.246 5.633 1.00 91.12 86 VAL A CA 1
ATOM 577 C C . VAL A 1 86 ? 3.611 -10.403 5.825 1.00 91.12 86 VAL A C 1
ATOM 579 O O . VAL A 1 86 ? 3.379 -10.834 6.951 1.00 91.12 86 VAL A O 1
ATOM 582 N N . ALA A 1 87 ? 3.061 -10.970 4.748 1.00 89.69 87 ALA A N 1
ATOM 583 C CA . ALA A 1 87 ? 2.177 -12.139 4.798 1.00 89.69 87 ALA A CA 1
ATOM 584 C C . ALA A 1 87 ? 2.886 -13.413 5.286 1.00 89.69 87 ALA A C 1
ATOM 586 O O . ALA A 1 87 ? 2.222 -14.348 5.728 1.00 89.69 87 ALA A O 1
ATOM 587 N N . GLY A 1 88 ? 4.219 -13.457 5.195 1.00 85.12 88 GLY A N 1
ATOM 588 C CA . GLY A 1 88 ? 5.041 -14.525 5.755 1.00 85.12 88 GLY A CA 1
ATOM 589 C C . GLY A 1 88 ? 5.436 -14.315 7.219 1.00 85.12 88 GLY A C 1
ATOM 590 O O . GLY A 1 88 ? 6.075 -15.204 7.774 1.00 85.12 88 GLY A O 1
ATOM 591 N N . SER A 1 89 ? 5.100 -13.171 7.826 1.00 84.62 89 SER A N 1
ATOM 592 C CA . SER A 1 89 ? 5.390 -12.888 9.234 1.00 84.62 89 SER A CA 1
ATOM 593 C C . SER A 1 89 ? 4.277 -13.404 10.145 1.00 84.62 89 SER A C 1
ATOM 595 O O . SER A 1 89 ? 3.095 -13.141 9.905 1.00 84.62 89 SER A O 1
ATOM 597 N N . ASP A 1 90 ? 4.664 -14.081 11.228 1.00 83.88 90 ASP A N 1
ATOM 598 C CA . ASP A 1 90 ? 3.741 -14.526 12.278 1.00 83.88 90 ASP A CA 1
ATOM 599 C C . ASP A 1 90 ? 3.218 -13.349 13.120 1.00 83.88 90 ASP A C 1
ATOM 601 O O . ASP A 1 90 ? 2.066 -13.357 13.560 1.00 83.88 90 ASP A O 1
ATOM 605 N N . ASP A 1 91 ? 4.046 -12.316 13.312 1.00 86.81 91 ASP A N 1
ATOM 606 C CA . ASP A 1 91 ? 3.697 -11.093 14.036 1.00 86.81 91 ASP A CA 1
ATOM 607 C C . ASP A 1 91 ? 3.868 -9.862 13.129 1.00 86.81 91 ASP A C 1
ATOM 609 O O . ASP A 1 91 ? 4.987 -9.391 12.899 1.00 86.81 91 ASP A O 1
ATOM 613 N N . PRO A 1 92 ? 2.766 -9.282 12.626 1.00 85.56 92 PRO A N 1
ATOM 614 C CA . PRO A 1 92 ? 2.818 -8.068 11.819 1.00 85.56 92 PRO A CA 1
ATOM 615 C C . PRO A 1 92 ? 3.390 -6.859 12.564 1.00 85.56 92 PRO A C 1
ATOM 617 O O . PRO A 1 92 ? 3.901 -5.934 11.937 1.00 85.56 92 PRO A O 1
ATOM 620 N N . THR A 1 93 ? 3.311 -6.841 13.897 1.00 88.44 93 THR A N 1
ATOM 621 C CA . THR A 1 93 ? 3.824 -5.729 14.703 1.00 88.44 93 THR A CA 1
ATOM 622 C C . THR A 1 93 ? 5.339 -5.768 14.862 1.00 88.44 93 THR A C 1
ATOM 624 O O . THR A 1 93 ? 5.908 -4.801 15.368 1.00 88.44 93 THR A O 1
ATOM 627 N N . ALA A 1 94 ? 6.001 -6.847 14.438 1.00 91.12 94 ALA A N 1
ATOM 628 C CA . ALA A 1 94 ? 7.455 -6.944 14.403 1.00 91.12 94 ALA A CA 1
ATOM 629 C C . ALA A 1 94 ? 8.080 -6.176 13.228 1.00 91.12 94 ALA A C 1
ATOM 631 O O . ALA A 1 94 ? 9.273 -5.906 13.280 1.00 91.12 94 ALA A O 1
ATOM 632 N N . LEU A 1 95 ? 7.284 -5.797 12.218 1.00 92.69 95 LEU A N 1
ATOM 633 C CA . LEU A 1 95 ? 7.762 -5.056 11.053 1.00 92.69 95 LEU A CA 1
ATOM 634 C C . LEU A 1 95 ? 8.430 -3.739 11.470 1.00 92.69 95 LEU A C 1
ATOM 636 O O . LEU A 1 95 ? 7.853 -2.949 12.225 1.00 92.69 95 LEU A O 1
ATOM 640 N N . GLU A 1 96 ? 9.609 -3.468 10.919 1.00 94.25 96 GLU A N 1
ATOM 641 C CA . GLU A 1 96 ? 10.329 -2.211 11.104 1.00 94.25 96 GLU A CA 1
ATOM 642 C C . GLU A 1 96 ? 10.341 -1.346 9.835 1.00 94.25 96 GLU A C 1
ATOM 644 O O . GLU A 1 96 ? 10.341 -1.828 8.702 1.00 94.25 96 GLU A O 1
ATOM 649 N N . ALA A 1 97 ? 10.433 -0.024 10.016 1.00 94.50 97 ALA A N 1
ATOM 650 C CA . ALA A 1 97 ? 10.538 0.916 8.895 1.00 94.50 97 ALA A CA 1
ATOM 651 C C . ALA A 1 97 ? 11.810 0.713 8.052 1.00 94.50 97 ALA A C 1
ATOM 653 O O . ALA A 1 97 ? 11.817 0.981 6.850 1.00 94.50 97 ALA A O 1
ATOM 654 N N . SER A 1 98 ? 12.878 0.211 8.676 1.00 93.12 98 SER A N 1
ATOM 655 C CA . SER A 1 98 ? 14.124 -0.191 8.017 1.00 93.12 98 SER A CA 1
ATOM 656 C C . SER A 1 98 ? 13.894 -1.323 7.011 1.00 93.12 98 SER A C 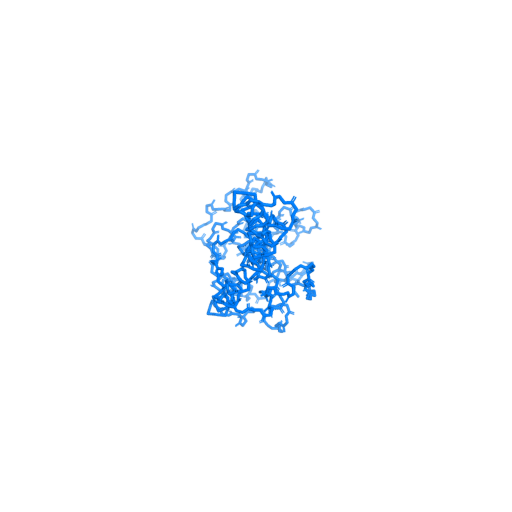1
ATOM 658 O O . SER A 1 98 ? 14.471 -1.294 5.926 1.00 93.12 98 SER A O 1
ATOM 660 N N . GLU A 1 99 ? 13.022 -2.281 7.326 1.00 93.81 99 GLU A N 1
ATOM 661 C CA . GLU A 1 99 ? 12.705 -3.431 6.476 1.00 93.81 99 GLU A CA 1
ATOM 662 C C . GLU A 1 99 ? 11.867 -3.007 5.270 1.00 93.81 99 GLU A C 1
ATOM 664 O O . GLU A 1 99 ? 12.188 -3.370 4.138 1.00 93.81 99 GLU A O 1
ATOM 669 N N . VAL A 1 100 ? 10.862 -2.151 5.481 1.00 94.94 100 VAL A N 1
ATOM 670 C CA . VAL A 1 100 ? 10.071 -1.557 4.389 1.00 94.94 100 VAL A CA 1
ATOM 671 C C . VAL A 1 100 ? 10.971 -0.756 3.444 1.00 94.94 100 VAL A C 1
ATOM 673 O O . VAL A 1 100 ? 10.899 -0.922 2.223 1.00 94.94 100 VAL A O 1
ATOM 676 N N . ALA A 1 101 ? 11.869 0.068 3.994 1.00 93.88 101 ALA A N 1
ATOM 677 C CA . ALA A 1 101 ? 12.831 0.836 3.207 1.00 93.88 101 ALA A CA 1
ATOM 678 C C . ALA A 1 101 ? 13.833 -0.065 2.466 1.00 93.88 101 ALA A C 1
ATOM 680 O O . ALA A 1 101 ? 14.164 0.208 1.311 1.00 93.88 101 ALA A O 1
ATOM 681 N N . ALA A 1 102 ? 14.296 -1.150 3.091 1.00 92.56 102 ALA A N 1
ATOM 682 C CA . ALA A 1 102 ? 15.190 -2.118 2.463 1.00 92.56 102 ALA A CA 1
ATOM 683 C C . ALA A 1 102 ? 14.510 -2.842 1.294 1.00 92.56 102 ALA A C 1
ATOM 685 O O . ALA A 1 102 ? 15.132 -3.016 0.245 1.00 92.56 102 ALA A O 1
ATOM 686 N N . ILE A 1 103 ? 13.230 -3.204 1.436 1.00 93.38 103 ILE A N 1
ATOM 687 C CA . ILE A 1 103 ? 12.435 -3.788 0.351 1.00 93.38 103 ILE A CA 1
ATOM 688 C C . ILE A 1 103 ? 12.302 -2.778 -0.787 1.00 93.38 103 ILE A C 1
ATOM 690 O O . ILE A 1 103 ? 12.697 -3.093 -1.901 1.00 93.38 103 ILE A O 1
ATOM 694 N N . ALA A 1 104 ? 11.851 -1.550 -0.528 1.00 92.12 104 ALA A N 1
ATOM 695 C CA . ALA A 1 104 ? 11.737 -0.520 -1.565 1.00 92.12 104 ALA A CA 1
ATOM 696 C C . ALA A 1 104 ? 13.083 -0.277 -2.291 1.00 92.12 104 ALA A C 1
ATOM 698 O O . ALA A 1 104 ? 13.156 -0.294 -3.524 1.00 92.12 104 ALA A O 1
ATOM 699 N N . SER A 1 105 ? 14.175 -0.179 -1.525 1.00 91.50 105 SER A N 1
ATOM 700 C CA . SER A 1 105 ? 15.543 -0.005 -2.028 1.00 91.50 105 SER A CA 1
ATOM 701 C C . SER A 1 105 ? 16.027 -1.182 -2.883 1.00 91.50 105 SER A C 1
ATOM 703 O O . SER A 1 105 ? 16.619 -0.959 -3.942 1.00 91.50 105 SER A O 1
ATOM 705 N N . LYS A 1 106 ? 15.704 -2.434 -2.512 1.00 88.50 106 LYS A N 1
ATOM 706 C CA . LYS A 1 106 ? 16.011 -3.640 -3.312 1.00 88.50 106 LYS A CA 1
ATOM 707 C C . LYS A 1 106 ? 15.500 -3.509 -4.749 1.00 88.50 106 LYS A C 1
ATOM 709 O O . LYS A 1 106 ? 16.152 -3.996 -5.670 1.00 88.50 106 LYS A O 1
ATOM 714 N N . TYR A 1 107 ? 14.362 -2.847 -4.955 1.00 86.94 107 TYR A N 1
ATOM 715 C CA . TYR A 1 107 ? 13.782 -2.643 -6.284 1.00 86.94 107 TYR A CA 1
ATOM 716 C C . TYR A 1 107 ? 14.100 -1.279 -6.900 1.00 86.94 107 TYR A C 1
ATOM 718 O O . TYR A 1 107 ? 13.795 -1.097 -8.075 1.00 86.94 107 TYR A O 1
ATOM 726 N N . GLY A 1 108 ? 14.731 -0.358 -6.166 1.00 88.56 108 GLY A N 1
ATOM 727 C CA . GLY A 1 108 ? 14.952 1.021 -6.611 1.00 88.56 108 GLY A CA 1
ATOM 728 C C . GLY A 1 108 ? 13.674 1.868 -6.625 1.00 88.56 108 GLY A C 1
ATOM 729 O O . GLY A 1 108 ? 13.567 2.794 -7.423 1.00 88.56 108 GLY A O 1
ATOM 730 N N . VAL A 1 109 ? 12.696 1.533 -5.779 1.00 91.94 109 VAL A N 1
ATOM 731 C CA . VAL A 1 109 ? 11.377 2.178 -5.717 1.00 91.94 109 VAL A CA 1
ATOM 732 C C . VAL A 1 109 ? 11.322 3.145 -4.536 1.00 91.94 109 VAL A C 1
ATOM 734 O O . VAL A 1 109 ? 11.872 2.877 -3.470 1.00 91.94 109 VAL A O 1
ATOM 737 N N . SER A 1 110 ? 10.655 4.283 -4.723 1.00 92.06 110 SER A N 1
ATOM 738 C CA . SER A 1 110 ? 10.354 5.216 -3.635 1.00 92.06 110 SER A CA 1
ATOM 739 C C . SER A 1 110 ? 9.162 4.716 -2.825 1.00 92.06 110 SER A C 1
ATOM 741 O O . SER A 1 110 ? 8.180 4.253 -3.395 1.00 92.06 110 SER A O 1
ATOM 743 N N . THR A 1 111 ? 9.174 4.904 -1.506 1.00 91.06 111 THR A N 1
ATOM 744 C CA . THR A 1 111 ? 7.997 4.621 -0.665 1.00 91.06 111 THR A CA 1
ATOM 745 C C . THR A 1 111 ? 6.797 5.519 -0.984 1.00 91.06 111 THR A C 1
ATOM 747 O O . THR A 1 111 ? 5.679 5.209 -0.588 1.00 91.06 111 THR A O 1
ATOM 750 N N . GLN A 1 112 ? 7.017 6.615 -1.718 1.00 92.06 112 GLN A N 1
ATOM 751 C CA . GLN A 1 112 ? 5.972 7.518 -2.210 1.00 92.06 112 GLN A CA 1
ATOM 752 C C . GLN A 1 112 ? 5.461 7.154 -3.611 1.00 92.06 112 GLN A C 1
ATOM 754 O O . GLN A 1 112 ? 4.583 7.841 -4.130 1.00 92.06 112 GLN A O 1
ATOM 759 N N . ASP A 1 113 ? 6.013 6.115 -4.246 1.00 94.25 113 ASP A N 1
ATOM 760 C CA . ASP A 1 113 ? 5.479 5.614 -5.511 1.00 94.25 113 ASP A CA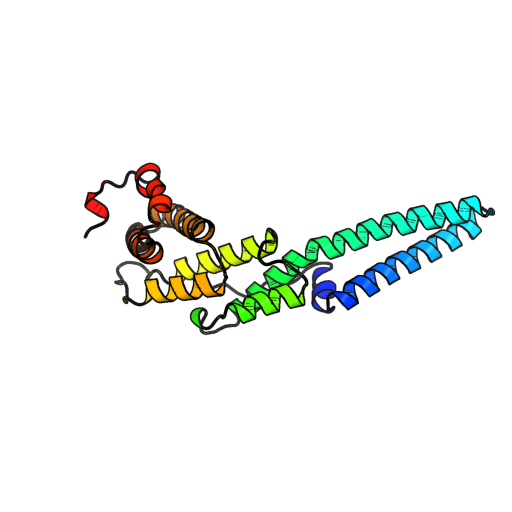 1
ATOM 761 C C . ASP A 1 113 ? 4.019 5.176 -5.338 1.00 94.25 113 ASP A C 1
ATOM 763 O O . ASP A 1 113 ? 3.675 4.552 -4.338 1.00 94.25 113 ASP A O 1
ATOM 767 N N . ALA A 1 114 ? 3.158 5.489 -6.306 1.00 93.06 114 ALA A N 1
ATOM 768 C CA . ALA A 1 114 ? 1.722 5.266 -6.182 1.00 93.06 114 ALA A CA 1
ATOM 769 C C . ALA A 1 114 ? 1.346 3.786 -5.982 1.00 93.06 114 ALA A C 1
ATOM 771 O O . ALA A 1 114 ? 0.485 3.491 -5.153 1.00 93.06 114 ALA A O 1
ATOM 772 N N . ALA A 1 115 ? 1.986 2.856 -6.698 1.00 92.31 115 ALA A N 1
ATOM 773 C CA . ALA A 1 115 ? 1.681 1.431 -6.578 1.00 92.31 115 ALA A CA 1
ATOM 774 C C . ALA A 1 115 ? 2.214 0.868 -5.256 1.00 92.31 115 ALA A C 1
ATOM 776 O O . ALA A 1 115 ? 1.501 0.154 -4.550 1.00 92.31 115 ALA A O 1
ATOM 777 N N . PHE A 1 116 ? 3.439 1.247 -4.877 1.00 95.06 116 PHE A N 1
ATOM 778 C CA . PHE A 1 116 ? 4.024 0.818 -3.606 1.00 95.06 116 PHE A CA 1
ATOM 779 C C . PHE A 1 116 ? 3.255 1.384 -2.405 1.00 95.06 116 PHE A C 1
ATOM 781 O O . PHE A 1 116 ? 2.933 0.659 -1.465 1.00 95.06 116 PHE A O 1
ATOM 788 N N . LYS A 1 117 ? 2.889 2.667 -2.464 1.00 96.12 117 LYS A N 1
ATOM 789 C CA . LYS A 1 117 ? 2.084 3.352 -1.451 1.00 96.12 117 LYS A CA 1
ATOM 790 C C . LYS A 1 117 ? 0.681 2.759 -1.334 1.00 96.12 117 LYS A C 1
ATOM 792 O O . LYS A 1 117 ? 0.187 2.615 -0.219 1.00 96.12 117 LYS A O 1
ATOM 797 N N . SER A 1 118 ? 0.062 2.365 -2.449 1.00 96.31 118 SER A N 1
ATOM 798 C CA . SER A 1 118 ? -1.219 1.649 -2.423 1.00 96.31 118 SER A CA 1
ATOM 799 C C . SER A 1 118 ? -1.122 0.362 -1.605 1.00 96.31 118 SER A C 1
ATOM 801 O O . SER A 1 118 ? -1.977 0.119 -0.759 1.00 96.31 118 SER A O 1
ATOM 803 N N . GLU A 1 119 ? -0.057 -0.426 -1.781 1.00 96.88 119 GLU A N 1
ATOM 804 C CA . GLU A 1 119 ? 0.138 -1.649 -0.994 1.00 96.88 119 GLU A CA 1
ATOM 805 C C . GLU A 1 119 ? 0.378 -1.354 0.493 1.00 96.88 119 GLU A C 1
ATOM 807 O O . GLU A 1 119 ? -0.162 -2.058 1.343 1.00 96.88 119 GLU A O 1
ATOM 812 N N . LEU A 1 120 ? 1.131 -0.299 0.836 1.00 97.12 120 LEU A N 1
ATOM 813 C CA . LEU A 1 120 ? 1.286 0.134 2.234 1.00 97.12 120 LEU A CA 1
ATOM 814 C C . LEU A 1 120 ? -0.079 0.434 2.873 1.00 97.12 120 LEU A C 1
ATOM 816 O O . LEU A 1 120 ? -0.362 -0.029 3.981 1.00 97.12 120 LEU A O 1
ATOM 820 N N . CYS A 1 121 ? -0.942 1.162 2.164 1.00 97.06 121 CYS A N 1
ATOM 821 C CA . CYS A 1 121 ? -2.302 1.465 2.603 1.00 97.06 121 CYS A CA 1
ATOM 822 C C . CYS A 1 121 ? -3.169 0.202 2.736 1.00 97.06 121 CYS A C 1
ATOM 824 O O . CYS A 1 121 ? -3.871 0.053 3.738 1.00 97.06 121 CYS A O 1
ATOM 826 N N . ASP A 1 122 ? -3.091 -0.732 1.787 1.00 96.25 122 ASP A N 1
ATOM 827 C CA . ASP A 1 122 ? -3.859 -1.985 1.809 1.00 96.25 122 ASP A CA 1
ATOM 828 C C . ASP A 1 122 ? -3.428 -2.916 2.951 1.00 96.25 122 ASP A C 1
ATOM 830 O O . ASP A 1 122 ? -4.272 -3.508 3.639 1.00 96.25 122 ASP A O 1
ATOM 834 N N . LEU A 1 123 ? -2.119 -3.020 3.203 1.00 96.69 123 LEU A N 1
ATOM 835 C CA . LEU A 1 123 ? -1.569 -3.739 4.352 1.00 96.69 123 LEU A CA 1
ATOM 836 C C . LEU A 1 123 ? -2.042 -3.092 5.653 1.00 96.69 123 LEU A C 1
ATOM 838 O O . LEU A 1 123 ? -2.556 -3.786 6.532 1.00 96.69 123 LEU A O 1
ATOM 842 N N . TYR A 1 124 ? -1.944 -1.767 5.770 1.00 97.50 124 TYR A N 1
ATOM 843 C CA . TYR A 1 124 ? -2.442 -1.044 6.937 1.00 97.50 124 TYR A CA 1
ATOM 844 C C . TYR A 1 124 ? -3.932 -1.297 7.177 1.00 97.50 124 TYR A C 1
ATOM 846 O O . TYR A 1 124 ? -4.325 -1.670 8.284 1.00 97.50 124 TYR A O 1
ATOM 854 N N . ALA A 1 125 ? -4.761 -1.181 6.138 1.00 96.31 125 ALA A N 1
ATOM 855 C CA . ALA A 1 125 ? -6.196 -1.400 6.243 1.00 96.31 125 ALA A CA 1
ATOM 856 C C . ALA A 1 125 ? -6.530 -2.838 6.669 1.00 96.31 125 ALA A C 1
ATOM 858 O O . ALA A 1 125 ? -7.363 -3.052 7.554 1.00 96.31 125 ALA A O 1
ATOM 859 N N . SER A 1 126 ? -5.846 -3.825 6.085 1.00 95.19 126 SER A N 1
ATOM 860 C CA . SER A 1 126 ? -6.001 -5.242 6.436 1.00 95.19 126 SER A CA 1
ATOM 861 C C . SER A 1 126 ? -5.609 -5.514 7.889 1.00 95.19 126 SER A C 1
ATOM 863 O O . SER A 1 126 ? -6.307 -6.245 8.597 1.00 95.19 126 SER A O 1
ATOM 865 N N . PHE A 1 127 ? -4.527 -4.889 8.361 1.00 96.19 127 PHE A N 1
ATOM 866 C CA . PHE A 1 127 ? -4.086 -4.992 9.747 1.00 96.19 127 PHE A CA 1
ATOM 867 C C . PHE A 1 127 ? -5.103 -4.380 10.709 1.00 96.19 127 PHE A C 1
ATOM 869 O O . PHE A 1 127 ? -5.577 -5.083 11.601 1.00 96.19 127 PHE A O 1
ATOM 876 N N . VAL A 1 128 ? -5.512 -3.125 10.492 1.00 95.56 128 VAL A N 1
ATOM 877 C CA . VAL A 1 128 ? -6.517 -2.439 11.324 1.00 95.56 128 VAL A CA 1
ATOM 878 C C . VAL A 1 128 ? -7.808 -3.251 11.383 1.00 95.56 128 VAL A C 1
ATOM 880 O O . VAL A 1 128 ? -8.333 -3.487 12.469 1.00 95.56 128 VAL A O 1
ATOM 883 N N . TYR A 1 129 ? -8.289 -3.754 10.243 1.00 93.31 129 TYR A N 1
ATOM 884 C CA . TYR A 1 129 ? -9.480 -4.602 10.202 1.00 93.31 129 TYR A CA 1
ATOM 885 C C . TYR A 1 129 ? -9.326 -5.872 11.052 1.00 93.31 129 TYR A C 1
ATOM 887 O O . TYR A 1 129 ? -10.270 -6.276 11.726 1.00 93.31 129 TYR A O 1
ATOM 895 N N . SER A 1 130 ? -8.146 -6.500 11.031 1.00 92.44 130 SER A N 1
ATOM 896 C CA . SER A 1 130 ? -7.870 -7.735 11.779 1.00 92.44 130 SER A CA 1
ATOM 897 C C . SER A 1 130 ? -7.696 -7.535 13.285 1.00 92.44 130 SER A C 1
ATOM 899 O O . SER A 1 130 ? -7.989 -8.443 14.057 1.00 92.44 130 SER A O 1
ATOM 901 N N . VAL A 1 131 ? -7.221 -6.357 13.696 1.00 92.81 131 VAL A N 1
ATOM 902 C CA . VAL A 1 131 ? -7.006 -5.999 15.104 1.00 92.81 131 VAL A CA 1
ATOM 903 C C . VAL A 1 131 ? -8.338 -5.735 15.809 1.00 92.81 131 VAL A C 1
ATOM 905 O O . VAL A 1 131 ? -8.448 -5.939 17.016 1.00 92.81 131 VAL A O 1
ATOM 908 N N . LEU A 1 132 ? -9.369 -5.322 15.067 1.00 90.44 132 LEU A N 1
ATOM 909 C CA . LEU A 1 132 ? -10.698 -5.092 15.622 1.00 90.44 132 LEU A CA 1
ATOM 910 C C . LEU A 1 132 ? -11.406 -6.422 15.934 1.00 90.44 132 LEU A C 1
ATOM 912 O O . LEU A 1 132 ? -11.694 -7.200 15.017 1.00 90.44 132 LEU A O 1
ATOM 916 N N . PRO A 1 133 ? -11.762 -6.678 17.205 1.00 85.94 133 PRO A N 1
ATOM 917 C CA . PRO A 1 133 ? -12.307 -7.965 17.606 1.00 85.94 133 PRO A CA 1
ATOM 918 C C . PRO A 1 133 ? -13.689 -8.244 16.977 1.00 85.94 133 PRO A C 1
ATOM 920 O O . PRO A 1 133 ? -14.495 -7.318 16.778 1.00 85.94 133 PRO A O 1
ATOM 923 N N . PRO A 1 134 ? -13.991 -9.514 16.641 1.00 80.12 134 PRO A N 1
ATOM 924 C CA . PRO A 1 134 ? -15.283 -9.927 16.112 1.00 80.12 134 PRO A CA 1
ATOM 925 C C . PRO A 1 134 ? -16.419 -9.801 17.138 1.00 80.12 134 PRO A C 1
ATOM 927 O O . PRO A 1 134 ? -16.246 -10.063 18.325 1.00 80.12 134 PRO A O 1
ATOM 930 N N . GLY A 1 135 ? -17.615 -9.430 16.669 1.00 79.12 135 GLY A N 1
ATOM 931 C CA . GLY A 1 135 ? -18.843 -9.451 17.466 1.00 79.12 135 GLY A CA 1
ATOM 932 C C . GLY A 1 135 ? -18.753 -8.697 18.800 1.00 79.12 135 GLY A C 1
ATOM 933 O O . GLY A 1 135 ? -18.339 -7.547 18.874 1.00 79.12 135 GLY A O 1
ATOM 934 N N . HIS A 1 136 ? -19.151 -9.349 19.890 1.00 77.00 136 HIS A N 1
ATOM 935 C CA . HIS A 1 136 ? -19.307 -8.696 21.198 1.00 77.00 136 HIS A CA 1
ATOM 936 C C . HIS A 1 136 ? -18.030 -8.738 22.055 1.00 77.00 136 HIS A C 1
ATOM 938 O O . HIS A 1 136 ? -18.055 -8.338 23.216 1.00 77.00 136 HIS A O 1
ATOM 944 N N . GLU A 1 137 ? -16.907 -9.209 21.505 1.00 86.25 137 GLU A N 1
ATOM 945 C CA . GLU A 1 137 ? -15.627 -9.216 22.213 1.00 86.25 137 GLU A CA 1
ATOM 946 C C . GLU A 1 137 ? -15.142 -7.785 22.484 1.00 86.25 137 GLU A C 1
ATOM 948 O O . GLU A 1 137 ? -15.162 -6.922 21.598 1.00 86.25 137 GLU A O 1
ATOM 953 N N . ALA A 1 138 ? -14.715 -7.529 23.720 1.00 86.81 138 ALA A N 1
ATOM 954 C CA . ALA A 1 138 ? -14.188 -6.234 24.127 1.00 86.81 138 ALA A CA 1
ATOM 955 C C . ALA A 1 138 ? -12.791 -5.980 23.540 1.00 86.81 138 ALA A C 1
ATOM 957 O O . ALA A 1 138 ? -12.053 -6.912 23.214 1.00 86.81 138 ALA A O 1
ATOM 958 N N . LEU A 1 139 ? -12.425 -4.700 23.444 1.00 89.31 139 LEU A N 1
ATOM 959 C CA . LEU A 1 139 ? -11.052 -4.297 23.151 1.00 89.31 139 LEU A CA 1
ATOM 960 C C . LEU A 1 139 ? -10.126 -4.770 24.277 1.00 89.31 139 LEU A C 1
ATOM 962 O O . LEU A 1 139 ? -10.465 -4.681 25.458 1.00 89.31 139 LEU A O 1
ATOM 966 N N . LYS A 1 140 ? -8.951 -5.268 23.906 1.00 89.69 140 LYS A N 1
ATOM 967 C CA . LYS A 1 140 ? -7.928 -5.796 24.816 1.00 89.69 140 LYS A CA 1
ATOM 968 C C . LYS A 1 140 ? -7.041 -4.693 25.394 1.00 89.69 140 LYS A C 1
ATOM 970 O O . LYS A 1 140 ? -6.296 -4.948 26.334 1.00 89.69 140 LYS A O 1
ATOM 975 N N . GLY A 1 141 ? -7.107 -3.485 24.836 1.00 89.19 141 GLY A N 1
ATOM 976 C CA . GLY A 1 141 ? -6.319 -2.323 25.248 1.00 89.19 141 GLY A CA 1
ATOM 977 C C . GLY A 1 141 ? -4.953 -2.228 24.565 1.00 89.19 141 GLY A C 1
ATOM 978 O O . GLY A 1 141 ? -4.225 -1.268 24.798 1.00 89.19 141 GLY A O 1
ATOM 979 N N . THR A 1 142 ? -4.600 -3.186 23.706 1.00 93.25 142 THR A N 1
ATOM 980 C CA . THR A 1 142 ? -3.332 -3.203 22.955 1.00 93.25 142 THR A CA 1
ATOM 981 C C . THR A 1 142 ? -3.492 -2.736 21.509 1.00 93.25 142 THR A C 1
ATOM 983 O O . THR A 1 142 ? -2.497 -2.486 20.830 1.00 93.25 142 THR A O 1
ATOM 986 N N . GLU A 1 143 ? -4.731 -2.582 21.032 1.00 94.06 143 GLU A N 1
ATOM 987 C CA . GLU A 1 143 ? -5.056 -2.282 19.636 1.00 94.06 143 GLU A CA 1
ATOM 988 C C . GLU A 1 143 ? -4.449 -0.954 19.180 1.00 94.06 143 GLU A C 1
ATOM 990 O O . GLU A 1 143 ? -3.843 -0.880 18.114 1.00 94.06 143 GLU A O 1
ATOM 995 N N . VAL A 1 144 ? -4.574 0.089 20.005 1.00 94.31 144 VAL A N 1
ATOM 996 C CA . VAL A 1 144 ? -4.092 1.441 19.686 1.00 94.31 144 VAL A CA 1
ATOM 997 C C . VAL A 1 144 ? -2.577 1.446 19.487 1.00 94.31 144 VAL A C 1
ATOM 999 O O . VAL A 1 144 ? -2.092 1.959 18.479 1.00 94.31 144 VAL A O 1
ATOM 1002 N N . GLU A 1 145 ? -1.829 0.840 20.411 1.00 95.06 145 GLU A N 1
ATOM 1003 C CA . GLU A 1 145 ? -0.367 0.776 20.333 1.00 95.06 145 GLU A CA 1
ATOM 1004 C C . GLU A 1 145 ? 0.101 -0.088 19.159 1.00 95.06 145 GLU A C 1
ATOM 1006 O O . GLU A 1 145 ? 1.017 0.300 18.432 1.00 95.06 145 GLU A O 1
ATOM 1011 N N . ALA A 1 146 ? -0.575 -1.211 18.901 1.00 96.06 146 ALA A N 1
ATOM 1012 C CA . ALA A 1 146 ? -0.287 -2.060 17.751 1.00 96.06 146 ALA A CA 1
ATOM 1013 C C . ALA A 1 146 ? -0.499 -1.311 16.423 1.00 96.06 146 ALA A C 1
ATOM 1015 O O . ALA A 1 146 ? 0.363 -1.353 15.543 1.00 96.06 146 ALA A O 1
ATOM 1016 N N . ILE A 1 147 ? -1.604 -0.569 16.290 1.00 96.50 147 ILE A N 1
ATOM 1017 C CA . ILE A 1 147 ? -1.914 0.227 15.094 1.00 96.50 147 ILE A CA 1
ATOM 1018 C C . ILE A 1 147 ? -0.912 1.370 14.917 1.00 96.50 147 ILE A C 1
ATOM 1020 O O . ILE A 1 147 ? -0.417 1.565 13.807 1.00 96.50 147 ILE A O 1
ATOM 1024 N N . LYS A 1 148 ? -0.561 2.100 15.985 1.00 95.62 148 LYS A N 1
ATOM 1025 C CA . LYS A 1 148 ? 0.457 3.166 15.928 1.00 95.62 148 LYS A CA 1
ATOM 1026 C C . LYS A 1 148 ? 1.821 2.620 15.514 1.00 95.62 148 LYS A C 1
ATOM 1028 O O . LYS A 1 148 ? 2.474 3.205 14.647 1.00 95.62 148 LYS A O 1
ATOM 1033 N N . LYS A 1 149 ? 2.237 1.492 16.098 1.00 96.19 149 LYS A N 1
ATOM 1034 C CA . LYS A 1 149 ? 3.504 0.828 15.769 1.00 96.19 149 LYS A CA 1
ATOM 1035 C C . LYS A 1 149 ? 3.535 0.407 14.303 1.00 96.19 149 LYS A C 1
ATOM 1037 O O . LYS A 1 149 ? 4.483 0.751 13.603 1.00 96.19 149 LYS A O 1
ATOM 1042 N N . PHE A 1 150 ? 2.482 -0.255 13.824 1.00 97.06 150 PHE A N 1
ATOM 1043 C CA . PHE A 1 150 ? 2.407 -0.716 12.439 1.00 97.06 150 PHE A CA 1
ATOM 1044 C C . PHE A 1 150 ? 2.342 0.447 11.438 1.00 97.06 150 PHE A C 1
ATOM 1046 O O . PHE A 1 150 ? 3.087 0.455 10.464 1.00 97.06 150 PHE A O 1
ATOM 1053 N N . LYS A 1 151 ? 1.550 1.493 11.718 1.00 96.44 151 LYS A N 1
ATOM 1054 C CA . LYS A 1 151 ? 1.522 2.733 10.917 1.00 96.44 151 LYS A CA 1
ATOM 1055 C C . LYS A 1 151 ? 2.925 3.329 10.762 1.00 96.44 151 LYS A C 1
ATOM 1057 O O . LYS A 1 151 ? 3.341 3.668 9.657 1.00 96.44 151 LYS A O 1
ATOM 1062 N N . LYS A 1 152 ? 3.663 3.432 11.874 1.00 96.31 152 LYS A N 1
ATOM 1063 C CA . LYS A 1 152 ? 5.033 3.959 11.892 1.00 96.31 152 LYS A CA 1
ATOM 1064 C C . LYS A 1 152 ? 5.995 3.070 11.104 1.00 96.31 152 LYS A C 1
ATOM 1066 O O . LYS A 1 152 ? 6.834 3.604 10.387 1.00 96.31 152 LYS A O 1
ATOM 1071 N N . ALA A 1 153 ? 5.871 1.749 11.222 1.00 96.31 153 ALA A N 1
ATOM 1072 C CA . ALA A 1 153 ? 6.678 0.798 10.461 1.00 96.31 153 ALA A CA 1
ATOM 1073 C C . ALA A 1 153 ? 6.461 0.943 8.949 1.00 96.31 153 ALA A C 1
ATOM 1075 O O . ALA A 1 153 ? 7.417 0.944 8.186 1.00 96.31 153 ALA A O 1
ATOM 1076 N N . LEU A 1 154 ? 5.219 1.152 8.515 1.00 96.06 154 LEU A N 1
ATOM 1077 C CA . LEU A 1 154 ? 4.903 1.391 7.105 1.00 96.06 154 LEU A CA 1
ATOM 1078 C C . LEU A 1 154 ? 5.313 2.789 6.614 1.00 96.06 154 LEU A C 1
ATOM 1080 O O . LEU A 1 154 ? 5.352 3.022 5.410 1.00 96.06 154 LEU A O 1
ATOM 1084 N N . GLY A 1 155 ? 5.614 3.721 7.524 1.00 94.88 155 GLY A N 1
ATOM 1085 C CA . GLY A 1 155 ? 5.953 5.101 7.177 1.00 94.88 155 GLY A CA 1
ATOM 1086 C C . GLY A 1 155 ? 4.770 5.903 6.626 1.00 94.88 155 GLY A C 1
ATOM 1087 O O . GLY A 1 155 ? 4.984 6.846 5.867 1.00 94.88 155 GLY A O 1
ATOM 1088 N N . LEU A 1 156 ? 3.537 5.528 6.984 1.00 95.06 156 LEU A N 1
ATOM 1089 C CA . LEU A 1 156 ? 2.326 6.233 6.561 1.00 95.06 156 LEU A CA 1
ATOM 1090 C C . LEU A 1 156 ? 2.121 7.516 7.369 1.00 95.06 156 LEU A C 1
ATOM 1092 O O . LEU A 1 156 ? 2.295 7.535 8.594 1.00 95.06 156 LEU A O 1
ATOM 1096 N N . ASP A 1 157 ? 1.703 8.574 6.679 1.00 92.81 157 ASP A N 1
ATOM 1097 C CA . ASP A 1 157 ? 1.262 9.804 7.326 1.00 92.81 157 ASP A CA 1
ATOM 1098 C C . ASP A 1 157 ? -0.150 9.655 7.928 1.00 92.81 157 ASP A C 1
ATOM 1100 O O . ASP A 1 157 ? -0.834 8.638 7.762 1.00 92.81 157 ASP A O 1
ATOM 1104 N N . ASP A 1 158 ? -0.574 10.656 8.703 1.00 91.62 158 ASP A N 1
ATOM 1105 C CA . ASP A 1 158 ? -1.900 10.651 9.331 1.00 91.62 158 ASP A CA 1
ATOM 1106 C C . ASP A 1 158 ? -3.042 10.722 8.315 1.00 91.62 158 ASP A C 1
ATOM 1108 O O . ASP A 1 158 ? -4.109 10.164 8.568 1.00 91.62 158 ASP A O 1
ATOM 1112 N N . VAL A 1 159 ? -2.825 11.354 7.161 1.00 90.75 159 VAL A N 1
ATOM 1113 C CA . VAL A 1 159 ? -3.856 11.548 6.137 1.00 90.75 159 VAL A CA 1
ATOM 1114 C C . VAL A 1 159 ? -4.177 10.218 5.458 1.00 90.75 159 VAL A C 1
ATOM 1116 O O . VAL A 1 159 ? -5.343 9.824 5.380 1.00 90.75 159 VAL A O 1
ATOM 1119 N N . ASP A 1 160 ? -3.158 9.488 5.012 1.00 92.56 160 ASP A N 1
ATOM 1120 C CA . ASP A 1 160 ? -3.300 8.169 4.396 1.00 92.56 160 ASP A CA 1
ATOM 1121 C C . ASP A 1 160 ? -3.913 7.162 5.375 1.00 92.56 160 ASP A C 1
ATOM 1123 O O . ASP A 1 160 ? -4.860 6.443 5.040 1.00 92.56 160 ASP A O 1
ATOM 1127 N N . ALA A 1 161 ? -3.422 7.146 6.617 1.00 94.50 161 ALA A N 1
ATOM 1128 C CA . ALA A 1 161 ? -3.928 6.257 7.653 1.00 94.50 161 ALA A CA 1
ATOM 1129 C C . AL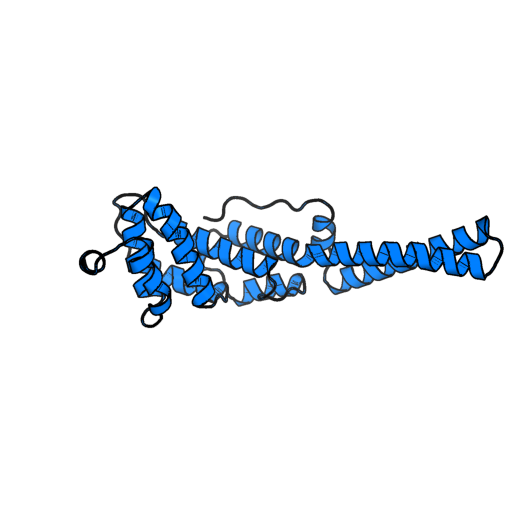A A 1 161 ? -5.397 6.562 8.004 1.00 94.50 161 ALA A C 1
ATOM 1131 O O . ALA A 1 161 ? -6.221 5.643 8.083 1.00 94.50 161 ALA A O 1
ATOM 1132 N N . ALA A 1 162 ? -5.763 7.839 8.154 1.00 91.81 162 ALA A N 1
ATOM 1133 C CA . ALA A 1 162 ? -7.143 8.241 8.412 1.00 91.81 162 ALA A CA 1
ATOM 1134 C C . ALA A 1 162 ? -8.067 7.865 7.245 1.00 91.81 162 ALA A C 1
ATOM 1136 O O . ALA A 1 162 ? -9.161 7.340 7.468 1.00 91.81 162 ALA A O 1
ATOM 1137 N N . ASN A 1 163 ? -7.615 8.034 5.998 1.00 91.25 163 ASN A N 1
ATOM 1138 C CA . ASN A 1 163 ? -8.363 7.606 4.814 1.00 91.25 163 ASN A CA 1
ATOM 1139 C C . ASN A 1 163 ? -8.669 6.099 4.833 1.00 91.25 163 ASN A C 1
ATOM 1141 O O . ASN A 1 163 ? -9.779 5.692 4.469 1.00 91.25 163 ASN A O 1
ATOM 1145 N N . MET A 1 164 ? -7.731 5.269 5.298 1.00 94.56 164 MET A N 1
ATOM 1146 C CA . MET A 1 164 ? -7.962 3.828 5.449 1.00 94.56 164 MET A CA 1
ATOM 1147 C C . MET A 1 164 ? -8.962 3.517 6.562 1.00 94.56 164 MET A C 1
ATOM 1149 O O . MET A 1 164 ? -9.874 2.714 6.356 1.00 94.56 164 MET A O 1
ATOM 1153 N N . HIS A 1 165 ? -8.882 4.207 7.702 1.00 93.19 165 HIS A N 1
ATOM 1154 C CA . HIS A 1 165 ? -9.889 4.086 8.760 1.00 93.19 165 HIS A CA 1
ATOM 1155 C C . HIS A 1 165 ? -11.289 4.454 8.242 1.00 93.19 165 HIS A C 1
ATOM 1157 O O . HIS A 1 165 ? -12.239 3.707 8.474 1.00 93.19 165 HIS A O 1
ATOM 1163 N N . MET A 1 166 ? -11.424 5.533 7.462 1.00 89.12 166 MET A N 1
ATOM 1164 C CA . MET A 1 166 ? -12.688 5.913 6.812 1.00 89.12 166 MET A CA 1
ATOM 1165 C C . MET A 1 166 ? -13.211 4.821 5.868 1.00 89.12 166 MET A C 1
ATOM 1167 O O . MET A 1 166 ? -14.413 4.537 5.839 1.00 89.12 166 MET A O 1
ATOM 1171 N N . ALA A 1 167 ? -12.327 4.221 5.064 1.00 90.94 167 ALA A N 1
ATOM 1172 C CA . ALA A 1 167 ? -12.687 3.162 4.123 1.00 90.94 167 ALA A CA 1
ATOM 1173 C C . ALA A 1 167 ? -13.203 1.912 4.844 1.00 90.94 167 ALA A C 1
ATOM 1175 O O . ALA A 1 167 ? -14.252 1.377 4.471 1.00 90.94 167 ALA A O 1
ATOM 1176 N N . ILE A 1 168 ? -12.528 1.508 5.922 1.00 92.44 168 ILE A N 1
ATOM 1177 C CA . ILE A 1 168 ? -12.980 0.421 6.794 1.00 92.44 168 ILE A CA 1
ATOM 1178 C C . ILE A 1 168 ? -14.313 0.787 7.450 1.00 92.44 168 ILE A C 1
ATOM 1180 O O . ILE A 1 168 ? -15.239 -0.023 7.446 1.00 92.44 168 ILE A O 1
ATOM 1184 N N . GLY A 1 169 ? -14.449 2.016 7.949 1.00 90.31 169 GLY A N 1
ATOM 1185 C CA . GLY A 1 169 ? -15.678 2.530 8.546 1.00 90.31 169 GLY A CA 1
ATOM 1186 C C . GLY A 1 169 ? -16.889 2.362 7.641 1.00 90.31 169 GLY A C 1
ATOM 1187 O O . GLY A 1 169 ? -17.898 1.798 8.055 1.00 90.31 169 GLY A O 1
ATOM 1188 N N . ARG A 1 170 ? -16.773 2.750 6.365 1.00 88.50 170 ARG A N 1
ATOM 1189 C CA . ARG A 1 170 ? -17.850 2.590 5.366 1.00 88.50 170 ARG A CA 1
ATOM 1190 C C . ARG A 1 170 ? -18.266 1.138 5.140 1.00 88.50 170 ARG A C 1
ATOM 1192 O O . ARG A 1 170 ? -19.399 0.881 4.721 1.00 88.50 170 ARG A O 1
ATOM 1199 N N . ARG A 1 171 ? -17.351 0.192 5.336 1.00 89.38 171 ARG A N 1
ATOM 1200 C CA . ARG A 1 171 ? -17.632 -1.240 5.235 1.00 89.38 171 ARG A CA 1
ATOM 1201 C C . ARG A 1 171 ? -18.302 -1.749 6.510 1.00 89.38 171 ARG A C 1
ATOM 1203 O O . ARG A 1 171 ? -19.401 -2.291 6.441 1.00 89.38 171 ARG A O 1
ATOM 1210 N N . LEU A 1 172 ? -17.696 -1.492 7.668 1.00 89.50 172 LEU A N 1
ATOM 1211 C CA . LEU A 1 172 ? -18.206 -1.944 8.964 1.00 89.50 172 LEU A CA 1
ATOM 1212 C C . LEU A 1 172 ? -19.567 -1.339 9.305 1.00 89.50 172 LEU A C 1
ATOM 1214 O O . LEU A 1 172 ? -20.407 -2.043 9.842 1.00 89.50 172 LEU A O 1
ATOM 1218 N N . TYR A 1 173 ? -19.836 -0.088 8.936 1.00 86.56 173 TYR A N 1
ATOM 1219 C CA . TYR A 1 173 ? -21.145 0.530 9.159 1.00 86.56 173 TYR A CA 1
ATOM 1220 C C . TYR A 1 173 ? -22.295 -0.272 8.527 1.00 86.56 173 TYR A C 1
ATOM 1222 O O . TYR A 1 173 ? -23.389 -0.337 9.077 1.00 86.56 173 TYR A O 1
ATOM 1230 N N . ARG A 1 174 ? -22.041 -0.911 7.377 1.00 83.06 174 ARG A N 1
ATOM 1231 C CA . ARG A 1 174 ? -23.035 -1.728 6.665 1.00 83.06 174 ARG A CA 1
ATOM 1232 C C . ARG A 1 174 ? -23.092 -3.170 7.160 1.00 83.06 174 ARG A C 1
ATOM 1234 O O . ARG A 1 174 ? -24.143 -3.792 7.073 1.00 83.06 174 ARG A O 1
ATOM 1241 N N . GLU A 1 175 ? -21.967 -3.704 7.625 1.00 86.25 175 GLU A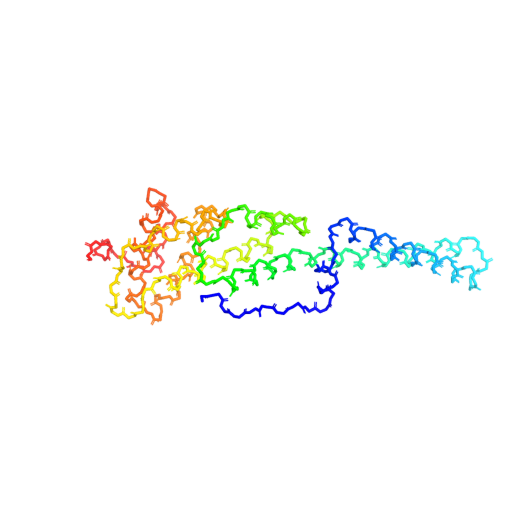 N 1
ATOM 1242 C CA . GLU A 1 175 ? -21.812 -5.134 7.909 1.00 86.25 175 GLU A CA 1
ATOM 1243 C C . GLU A 1 175 ? -21.880 -5.461 9.413 1.00 86.25 175 GLU A C 1
ATOM 1245 O O . GLU A 1 175 ? -22.410 -6.503 9.790 1.00 86.25 175 GLU A O 1
ATOM 1250 N N . ARG A 1 176 ? -21.301 -4.608 10.271 1.00 85.06 176 ARG A N 1
ATOM 1251 C CA . ARG A 1 176 ? -20.970 -4.875 11.685 1.00 85.06 176 ARG A CA 1
ATOM 1252 C C . ARG A 1 176 ? -20.901 -3.578 12.513 1.00 85.06 176 ARG A C 1
ATOM 1254 O O . ARG A 1 176 ? -19.819 -3.025 12.739 1.00 85.06 176 ARG A O 1
ATOM 1261 N N . LEU A 1 177 ? -22.054 -3.084 12.972 1.00 84.44 177 LEU A N 1
ATOM 1262 C CA . LEU A 1 177 ? -22.155 -1.818 13.722 1.00 84.44 177 LEU A CA 1
ATOM 1263 C C . LEU A 1 177 ? -21.350 -1.808 15.037 1.00 84.44 177 LEU A C 1
ATOM 1265 O O . LEU A 1 177 ? -20.776 -0.785 15.400 1.00 84.44 177 LEU A O 1
ATOM 1269 N N . ASP A 1 178 ? -21.251 -2.949 15.716 1.00 86.12 178 ASP A N 1
ATOM 1270 C CA . ASP A 1 178 ? -20.430 -3.156 16.916 1.00 86.12 178 ASP A CA 1
ATOM 1271 C C . ASP A 1 178 ? -18.939 -2.888 16.650 1.00 86.12 178 ASP A C 1
ATOM 1273 O O . ASP A 1 178 ? -18.253 -2.207 17.412 1.00 86.12 178 ASP A O 1
ATOM 1277 N N . ALA A 1 179 ? -18.429 -3.397 15.530 1.00 89.25 179 ALA A N 1
ATOM 1278 C CA . ALA A 1 179 ? -17.041 -3.221 15.126 1.00 89.25 179 ALA A CA 1
ATOM 1279 C C . ALA A 1 179 ? -16.770 -1.796 14.643 1.00 89.25 179 ALA A C 1
ATOM 1281 O O . ALA A 1 179 ? -15.679 -1.265 14.841 1.00 89.25 179 ALA A O 1
ATOM 1282 N N . PHE A 1 180 ? -17.772 -1.171 14.026 1.00 89.19 180 PHE A N 1
ATOM 1283 C CA . PHE A 1 180 ? -17.720 0.221 13.603 1.00 89.19 180 PHE A CA 1
ATOM 1284 C C . PHE A 1 180 ? -17.558 1.176 14.795 1.00 89.19 180 PHE A C 1
ATOM 1286 O O . PHE A 1 180 ? -16.691 2.046 14.758 1.00 89.19 180 PHE A O 1
ATOM 1293 N N . GLN A 1 181 ? -18.313 0.977 15.880 1.00 87.25 181 GLN A N 1
ATOM 1294 C CA . GLN A 1 181 ? -18.164 1.769 17.110 1.00 87.25 181 GLN A CA 1
ATOM 1295 C C . GLN A 1 181 ? -16.762 1.625 17.716 1.00 87.25 181 GLN A C 1
ATOM 1297 O O . GLN A 1 181 ? -16.110 2.622 18.031 1.00 87.25 181 GLN A O 1
ATOM 1302 N N . LYS A 1 182 ? -16.247 0.390 17.793 1.00 91.50 182 LYS A N 1
ATOM 1303 C 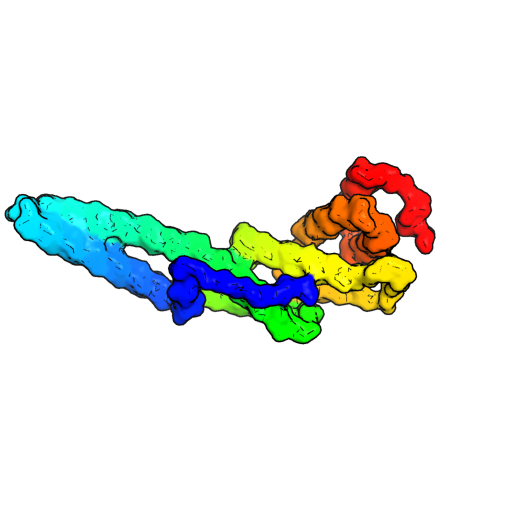CA . LYS A 1 182 ? -14.875 0.126 18.257 1.00 91.50 182 LYS A CA 1
ATOM 1304 C C . LYS A 1 182 ? -13.833 0.803 17.375 1.00 91.50 182 LYS A C 1
ATOM 1306 O O . LYS A 1 182 ? -12.881 1.378 17.894 1.00 91.50 182 LYS A O 1
ATOM 1311 N N . LEU A 1 183 ? -14.019 0.771 16.054 1.00 92.31 183 LEU A N 1
ATOM 1312 C CA . LEU A 1 183 ? -13.131 1.458 15.123 1.00 92.31 183 LEU A CA 1
ATOM 1313 C C . LEU A 1 183 ? -13.116 2.963 15.378 1.00 92.31 183 LEU A C 1
ATOM 1315 O O . LEU A 1 183 ? -12.032 3.532 15.394 1.00 92.31 183 LEU A O 1
ATOM 1319 N N . ILE A 1 184 ? -14.264 3.609 15.602 1.00 88.38 184 ILE A N 1
ATOM 1320 C CA . ILE A 1 184 ? -14.313 5.050 15.910 1.00 88.38 184 ILE A CA 1
ATOM 1321 C C . ILE A 1 184 ? -13.497 5.351 17.165 1.00 88.38 184 ILE A C 1
ATOM 1323 O O . ILE A 1 184 ? -12.622 6.216 17.134 1.00 88.38 184 ILE A O 1
ATOM 1327 N N . PHE A 1 185 ? -13.734 4.601 18.242 1.00 89.00 185 PHE A N 1
ATOM 1328 C CA . PHE A 1 185 ? -13.007 4.774 19.496 1.00 89.00 185 PHE A CA 1
ATOM 1329 C C . PHE A 1 185 ? -11.492 4.610 19.308 1.00 89.00 185 PHE A C 1
ATOM 1331 O O . PHE A 1 185 ? -10.717 5.496 19.664 1.00 89.00 185 PHE A O 1
ATOM 1338 N N . VAL A 1 186 ? -11.065 3.511 18.679 1.00 92.38 186 VAL A N 1
ATOM 1339 C CA . VAL A 1 186 ? -9.647 3.245 18.397 1.00 92.38 186 VAL A CA 1
ATOM 1340 C C . VAL A 1 186 ? -9.054 4.329 17.496 1.00 92.38 186 VAL A C 1
ATOM 1342 O O . VAL A 1 186 ? -7.949 4.789 17.760 1.00 92.38 186 VAL A O 1
ATOM 1345 N N . SER A 1 187 ? -9.784 4.788 16.477 1.00 91.31 187 SER A N 1
ATOM 1346 C CA . SER A 1 187 ? -9.338 5.864 15.582 1.00 91.31 187 SER A CA 1
ATOM 1347 C C . SER A 1 187 ? -9.072 7.151 16.359 1.00 91.31 187 SER A C 1
ATOM 1349 O O . SER A 1 187 ? -7.992 7.720 16.237 1.00 91.31 187 SER A O 1
ATOM 1351 N N . ASN A 1 188 ? -10.000 7.569 17.221 1.00 88.44 188 ASN A N 1
ATOM 1352 C CA . ASN A 1 188 ? -9.825 8.769 18.041 1.00 88.44 188 ASN A CA 1
ATOM 1353 C C . ASN A 1 188 ? -8.565 8.692 18.914 1.00 88.44 188 ASN A C 1
ATOM 1355 O O . ASN A 1 188 ? -7.847 9.677 19.042 1.00 88.44 188 ASN A O 1
ATOM 1359 N N . LEU A 1 189 ? -8.240 7.520 19.464 1.00 90.56 189 LEU A N 1
ATOM 1360 C CA . LEU A 1 189 ? -7.024 7.332 20.266 1.00 90.56 189 LEU A CA 1
ATOM 1361 C C . LEU A 1 189 ? -5.739 7.199 19.433 1.00 90.56 189 LEU A C 1
ATOM 1363 O O . LEU A 1 189 ? -4.648 7.545 19.904 1.00 90.56 189 LEU A O 1
ATOM 1367 N N . VAL A 1 190 ? -5.842 6.672 18.210 1.00 91.94 190 VAL A N 1
ATOM 1368 C CA . VAL A 1 190 ? -4.715 6.557 17.274 1.00 91.94 190 VAL A CA 1
ATOM 1369 C C . VAL A 1 190 ? -4.278 7.937 16.789 1.00 91.94 190 VAL A C 1
ATOM 1371 O O . VAL A 1 190 ? -3.077 8.208 16.794 1.00 91.94 190 VAL A O 1
ATOM 1374 N N . PHE A 1 191 ? -5.232 8.797 16.426 1.00 88.94 191 PHE A N 1
ATOM 1375 C CA . PHE A 1 191 ? -4.967 10.112 15.832 1.00 88.94 191 PHE A CA 1
ATOM 1376 C C . PHE A 1 191 ? -4.976 11.269 16.847 1.00 88.94 191 PHE A C 1
ATOM 1378 O O . PHE A 1 191 ? -4.338 12.290 16.604 1.00 88.94 191 PHE A O 1
ATOM 1385 N N . GLY A 1 192 ? -5.627 11.120 18.006 1.00 83.31 192 GLY A N 1
ATOM 1386 C CA . GLY A 1 192 ? -5.639 12.132 19.068 1.00 83.31 192 GLY A CA 1
ATOM 1387 C C . GLY A 1 192 ? -6.159 13.492 18.586 1.00 83.31 192 GLY A C 1
ATOM 1388 O O . GLY A 1 192 ? -7.248 13.584 18.019 1.00 83.31 192 GLY A O 1
ATOM 1389 N N . ASP A 1 193 ? -5.354 14.541 18.776 1.00 64.56 193 ASP A N 1
ATOM 1390 C CA . ASP A 1 193 ? -5.667 15.920 18.363 1.00 64.56 193 ASP A CA 1
ATOM 1391 C C . ASP A 1 193 ? -5.757 16.091 16.836 1.00 64.56 193 ASP A C 1
ATOM 1393 O O . ASP A 1 193 ? -6.364 17.043 16.358 1.00 64.56 193 ASP A O 1
ATOM 1397 N N . ALA A 1 194 ? -5.239 15.138 16.051 1.00 61.16 194 ALA A N 1
ATOM 1398 C CA . ALA A 1 194 ? -5.446 15.075 14.602 1.00 61.16 194 ALA A CA 1
ATOM 1399 C C . ALA A 1 194 ? -6.838 14.516 14.217 1.00 61.16 194 ALA A C 1
ATOM 1401 O O . ALA A 1 194 ? -7.079 14.133 13.072 1.00 61.16 194 ALA A O 1
ATOM 1402 N N . SER A 1 195 ? -7.781 14.459 15.161 1.00 59.59 195 SER A N 1
ATOM 1403 C CA . SER A 1 195 ? -9.163 14.006 14.947 1.00 59.59 195 SER A CA 1
ATOM 1404 C C . SER A 1 195 ? -9.971 14.870 13.972 1.00 59.59 195 SER A C 1
ATOM 1406 O O . SER A 1 195 ? -11.043 14.445 13.542 1.00 59.59 195 SER A O 1
ATOM 1408 N N . ASP A 1 196 ? -9.445 16.011 13.517 1.00 66.38 196 ASP A N 1
ATOM 1409 C CA . ASP A 1 196 ? -10.027 16.774 12.408 1.00 66.38 196 ASP A CA 1
ATOM 1410 C C . ASP A 1 196 ? -10.211 15.910 11.143 1.00 66.38 196 ASP A C 1
ATOM 1412 O O . ASP A 1 196 ? -11.202 16.051 10.421 1.00 66.38 196 ASP A O 1
ATOM 1416 N N . PHE A 1 197 ? -9.333 14.922 10.919 1.00 64.50 197 PHE A N 1
ATOM 1417 C CA . PHE A 1 197 ? -9.470 13.941 9.831 1.00 64.50 197 PHE A CA 1
ATOM 1418 C C . PHE A 1 197 ? -10.672 12.993 10.004 1.00 64.50 197 PHE A C 1
ATOM 1420 O O . PHE A 1 197 ? -11.092 12.336 9.050 1.00 64.50 197 PHE A O 1
ATOM 1427 N N . ILE A 1 198 ? -11.237 12.926 11.213 1.00 64.38 198 ILE A N 1
ATOM 1428 C CA . ILE A 1 198 ? -12.360 12.074 11.628 1.00 64.38 198 ILE A CA 1
ATOM 1429 C C . ILE A 1 198 ? -13.674 12.888 11.724 1.00 64.38 198 ILE A C 1
ATOM 1431 O O . ILE A 1 198 ? -14.769 12.328 11.802 1.00 64.38 198 ILE A O 1
ATOM 1435 N N . LEU A 1 199 ? -13.638 14.214 11.574 1.00 64.94 199 LEU A N 1
ATOM 1436 C CA . LEU A 1 199 ? -14.857 15.022 11.401 1.00 64.94 199 LEU A CA 1
ATOM 1437 C C . LEU A 1 199 ? -15.808 14.501 10.302 1.00 64.94 199 LEU A C 1
ATOM 1439 O O . LEU A 1 199 ? -17.029 14.553 10.499 1.00 64.94 199 LEU A O 1
ATOM 1443 N N . PRO A 1 200 ? -15.321 13.915 9.186 1.00 68.00 200 PRO A N 1
ATOM 1444 C CA . PRO A 1 200 ? -16.190 13.306 8.193 1.00 68.00 200 PRO A CA 1
ATOM 1445 C C . PRO A 1 200 ? -17.063 12.172 8.735 1.00 68.00 200 PRO A C 1
ATOM 1447 O O . PRO A 1 200 ? -18.124 11.955 8.168 1.00 68.00 200 PRO A O 1
ATOM 1450 N N . TRP A 1 201 ? -16.707 11.464 9.814 1.00 69.19 201 TRP A N 1
ATOM 1451 C CA . TRP A 1 201 ? -17.547 10.375 10.344 1.00 69.19 201 TRP A CA 1
ATOM 1452 C C . TRP A 1 201 ? -18.908 10.889 10.810 1.00 69.19 201 TRP A C 1
ATOM 1454 O O . TRP A 1 201 ? -19.938 10.278 10.519 1.00 69.19 201 TRP A O 1
ATOM 1464 N N . LYS A 1 202 ? -18.913 12.049 11.474 1.00 62.44 202 LYS A N 1
ATOM 1465 C CA . LYS A 1 202 ? -20.124 12.713 11.965 1.00 62.44 202 LYS A CA 1
ATOM 1466 C C . LYS A 1 202 ? -21.066 13.058 10.812 1.00 62.44 202 LYS A C 1
ATOM 1468 O O . LYS A 1 202 ? -22.256 12.761 10.867 1.00 62.44 202 LYS A O 1
ATOM 1473 N N . HIS A 1 203 ? -20.510 13.618 9.737 1.00 65.19 203 HIS A N 1
ATOM 1474 C CA . HIS A 1 203 ? -21.267 14.009 8.548 1.00 65.19 203 HIS A CA 1
ATOM 1475 C C . HIS A 1 203 ? -21.663 12.826 7.652 1.00 65.19 203 HIS A C 1
ATOM 1477 O O . HIS A 1 203 ? -22.767 12.818 7.116 1.00 65.19 203 HIS A O 1
ATOM 1483 N N . LEU A 1 204 ? -20.789 11.832 7.484 1.00 64.31 204 LEU A N 1
ATOM 1484 C CA . LEU A 1 204 ? -20.983 10.705 6.563 1.00 64.31 204 LEU A CA 1
ATOM 1485 C C . LEU A 1 204 ? -21.888 9.611 7.130 1.00 64.31 204 LEU A C 1
ATOM 1487 O O . LEU A 1 204 ? -22.538 8.915 6.355 1.00 64.31 204 LEU A O 1
ATOM 1491 N N . PHE A 1 205 ? -21.933 9.451 8.454 1.00 65.62 205 PHE A N 1
ATOM 1492 C CA . PHE A 1 205 ? -22.700 8.385 9.106 1.00 65.62 205 PHE A CA 1
ATOM 1493 C C . PHE A 1 205 ? -23.808 8.905 10.032 1.00 65.62 205 PHE A C 1
ATOM 1495 O O . PHE A 1 205 ? -24.512 8.102 10.640 1.00 65.62 205 PHE A O 1
ATOM 1502 N N . GLY A 1 206 ? -23.982 10.229 10.138 1.00 59.03 206 GLY A N 1
ATOM 1503 C CA . GLY A 1 206 ? -25.051 10.847 10.930 1.00 59.03 206 GLY A CA 1
ATOM 1504 C C . GLY A 1 206 ? -24.939 10.594 12.436 1.00 59.03 206 GLY A C 1
ATOM 1505 O O . GLY A 1 206 ? -25.952 10.573 13.132 1.00 59.03 206 GLY A O 1
ATOM 1506 N N . ILE A 1 207 ? -23.725 10.364 12.940 1.00 58.12 207 ILE A N 1
ATOM 1507 C CA . ILE A 1 207 ? -23.474 10.018 14.344 1.00 58.12 207 ILE A CA 1
ATOM 1508 C C . ILE A 1 207 ? -23.610 11.289 15.187 1.00 58.12 207 ILE A C 1
ATOM 1510 O O . ILE A 1 207 ? -22.872 12.249 14.988 1.00 58.12 207 ILE A O 1
ATOM 1514 N N . THR A 1 208 ? -24.552 11.327 16.125 1.00 50.47 208 THR A N 1
ATOM 1515 C CA . THR A 1 208 ? -24.646 12.406 17.119 1.00 50.47 208 THR A CA 1
ATOM 1516 C C . THR A 1 208 ? -23.643 12.179 18.253 1.00 50.47 208 THR A C 1
ATOM 1518 O O . THR A 1 208 ? -23.302 11.040 18.568 1.00 50.47 208 THR A O 1
ATOM 1521 N N . ASP A 1 209 ? -23.182 13.263 18.893 1.00 48.50 209 ASP A N 1
ATOM 1522 C CA . ASP A 1 209 ? -22.087 13.258 19.889 1.00 48.50 209 ASP A CA 1
ATOM 1523 C C . ASP A 1 209 ? -22.306 12.302 21.088 1.00 48.50 209 ASP A C 1
ATOM 1525 O O . ASP A 1 209 ? -21.369 11.987 21.814 1.00 48.50 209 ASP A O 1
ATOM 1529 N N . TYR A 1 210 ? -23.520 11.774 21.269 1.00 48.66 210 TYR A N 1
ATOM 1530 C CA . TYR A 1 210 ? -23.870 10.821 22.324 1.00 48.66 210 TYR A CA 1
ATOM 1531 C C . TYR A 1 210 ? -23.330 9.396 22.120 1.00 48.66 210 TYR A C 1
ATOM 1533 O O . TYR A 1 210 ? -23.263 8.647 23.088 1.00 48.66 210 TYR A O 1
ATOM 1541 N N . GLN A 1 211 ? -22.934 8.997 20.906 1.00 48.66 211 GLN A N 1
ATOM 1542 C CA . GLN A 1 211 ? -22.467 7.624 20.631 1.00 48.66 211 GLN A CA 1
ATOM 1543 C C . GLN A 1 211 ? -20.940 7.449 20.683 1.00 48.66 211 GLN A C 1
ATOM 1545 O O . GLN A 1 211 ? -20.448 6.346 20.463 1.00 48.66 211 GLN A O 1
ATOM 1550 N N . VAL A 1 212 ? -20.183 8.514 20.968 1.00 52.06 212 VAL A N 1
ATOM 1551 C CA . VAL A 1 212 ? -18.705 8.498 20.972 1.00 52.06 212 VAL A CA 1
ATOM 1552 C C . VAL A 1 212 ? -18.123 8.318 22.390 1.00 52.06 212 VAL A C 1
ATOM 1554 O O . VAL A 1 212 ? -16.922 8.113 22.537 1.00 52.06 212 VAL A O 1
ATOM 1557 N N . LEU A 1 213 ? -18.955 8.357 23.441 1.00 37.84 213 LEU A N 1
ATOM 1558 C CA . LEU A 1 213 ? -18.517 8.436 24.848 1.00 37.84 213 LEU A CA 1
ATOM 1559 C C . LEU A 1 213 ? -19.147 7.399 25.807 1.00 37.84 213 LEU A C 1
ATOM 1561 O O . LEU A 1 213 ? -19.186 7.639 27.012 1.00 37.84 213 LEU A O 1
ATOM 1565 N N . THR A 1 214 ? -19.605 6.243 25.321 1.00 38.22 214 THR A N 1
ATOM 1566 C CA . THR A 1 214 ? -20.031 5.115 26.188 1.00 38.22 214 THR A CA 1
ATOM 1567 C C . THR A 1 214 ? -19.361 3.831 25.749 1.00 38.22 214 THR A C 1
ATOM 1569 O O . THR A 1 214 ? -18.986 3.046 26.645 1.00 38.22 214 THR A O 1
#

Sequence (214 aa):
VFGGRKELTGVQPLVEALPPAGRAVLELAVVAAAAAGGYTLGTRYGGTRTTAVAGAAVLGAATLAGAAAVNSVVPEVAAVGLHNYVAGSDDPTALEASEVAAIASKYGVSTQDAAFKSELCDLYASFVYSVLPPGHEALKGTEVEAIKKFKKALGLDDVDAANMHMAIGRRLYRERLDAFQKLIFVSNLVFGDASDFILPWKHLFGITDYQVLT

pLDDT: mean 82.87, std 12.51, range [37.84, 97.5]

Radius of gyration: 24.58 Å; chains: 1; bounding box: 49×32×76 Å